Protein AF-A0AAJ4GEH7-F1 (afdb_monomer)

Nearest PDB structures (foldseek):
  7r39-assembly1_G-2  TM=2.760E-01  e=3.263E-01  Sulfolobus acidocaldarius
  3au5-assembly2_B  TM=5.825E-01  e=8.329E+00  Homo sapiens

Radius of gyration: 21.49 Å; Cα contacts (8 Å, |Δi|>4): 354; chains: 1; bounding box: 56×34×63 Å

Sequence (243 aa):
MAPLVDFHDATTLLGDFTMVKSYTIDWEKTVVVYRGGHHQTVVVTNEGDALLVDSPLPTLLQHFCQDHCLSWAWHEPVKRIFYDRFTHKERLSEAYIMGLNKLIPYKDKNAPDAGYFMAHLLCDYQELAREQVMLIFEGGVRVKIPASASAVRRQLDRANKLAQIHLDVLDFMNREAGLYVNERLKNYERIRVSSETARTFTKYAMLESFKVSHQAAFDQQPTAHDIAEVERKMFKKSGALKK

Mean predicted aligned error: 12.96 Å

Structure (mmCIF, N/CA/C/O backbone):
data_AF-A0AAJ4GEH7-F1
#
_entry.id   AF-A0AAJ4GEH7-F1
#
loop_
_atom_site.group_PDB
_atom_site.id
_atom_site.type_symbol
_atom_site.label_atom_id
_atom_site.label_alt_id
_atom_site.label_comp_id
_atom_site.label_asym_id
_atom_site.label_entity_id
_atom_site.label_seq_id
_atom_site.pdbx_PDB_ins_code
_atom_site.Cartn_x
_atom_site.Cartn_y
_atom_site.Cartn_z
_atom_site.occupancy
_atom_site.B_iso_or_equiv
_atom_site.auth_seq_id
_atom_site.auth_comp_id
_atom_site.auth_asym_id
_atom_site.auth_atom_id
_atom_site.pdbx_PDB_model_num
ATOM 1 N N . MET A 1 1 ? -26.972 13.785 -1.859 1.00 32.72 1 MET A N 1
ATOM 2 C CA . MET A 1 1 ? -26.566 13.143 -0.592 1.00 32.72 1 MET A CA 1
ATOM 3 C C . MET A 1 1 ? -26.100 11.747 -0.953 1.00 32.72 1 MET A C 1
ATOM 5 O O . MET A 1 1 ? -26.930 10.980 -1.419 1.00 32.72 1 MET A O 1
ATOM 9 N N . ALA A 1 2 ? -24.797 11.458 -0.881 1.00 34.84 2 ALA A N 1
ATOM 10 C CA . ALA A 1 2 ? -24.341 10.076 -1.039 1.00 34.84 2 ALA A CA 1
ATOM 11 C C . ALA A 1 2 ? -24.894 9.249 0.144 1.00 34.84 2 ALA A C 1
ATOM 13 O O . ALA A 1 2 ? -24.983 9.813 1.242 1.00 34.84 2 ALA A O 1
ATOM 14 N N . PRO A 1 3 ? -25.349 8.001 -0.070 1.00 35.78 3 PRO A N 1
ATOM 15 C CA . PRO A 1 3 ? -26.013 7.200 0.958 1.00 35.78 3 PRO A CA 1
ATOM 16 C C . PRO A 1 3 ? -25.074 6.915 2.134 1.00 35.78 3 PRO A C 1
ATOM 18 O O . PRO A 1 3 ? -23.869 7.135 2.024 1.00 35.78 3 PRO A O 1
ATOM 21 N N . LEU A 1 4 ? -25.646 6.465 3.259 1.00 44.69 4 LEU A N 1
ATOM 22 C CA . LEU A 1 4 ? -24.906 6.093 4.465 1.00 44.69 4 LEU A CA 1
ATOM 23 C C . LEU A 1 4 ? -23.672 5.264 4.103 1.00 44.69 4 LEU A C 1
ATOM 25 O O . LEU A 1 4 ? -23.753 4.258 3.414 1.00 44.69 4 LEU A O 1
ATOM 29 N N . VAL A 1 5 ? -22.549 5.777 4.568 1.00 53.81 5 VAL A N 1
ATOM 30 C CA . VAL A 1 5 ? -21.204 5.330 4.269 1.00 53.81 5 VAL A CA 1
ATOM 31 C C . VAL A 1 5 ? -20.829 4.249 5.274 1.00 53.81 5 VAL A C 1
ATOM 33 O O . VAL A 1 5 ? -20.862 4.532 6.475 1.00 53.81 5 VAL A O 1
ATOM 36 N N . ASP A 1 6 ? -20.465 3.059 4.801 1.00 72.19 6 ASP A N 1
ATOM 37 C CA . ASP A 1 6 ? -20.060 1.947 5.660 1.00 72.19 6 ASP A CA 1
ATOM 38 C C . ASP A 1 6 ? -18.930 2.373 6.604 1.00 72.19 6 ASP A C 1
ATOM 40 O O . ASP A 1 6 ? -17.880 2.889 6.197 1.00 72.19 6 ASP A O 1
ATOM 44 N N . PHE A 1 7 ? -19.214 2.238 7.900 1.00 80.19 7 PHE A N 1
ATOM 45 C CA . PHE A 1 7 ? -18.331 2.619 8.990 1.00 80.19 7 PHE A CA 1
ATOM 46 C C . PHE A 1 7 ? -17.784 1.365 9.653 1.00 80.19 7 PHE A C 1
ATOM 48 O O . PHE A 1 7 ? -18.543 0.513 10.111 1.00 80.19 7 PHE A O 1
ATOM 55 N N . HIS A 1 8 ? -16.464 1.309 9.771 1.00 82.69 8 HIS A N 1
ATOM 56 C CA . HIS A 1 8 ? -15.758 0.218 10.411 1.00 82.69 8 HIS A CA 1
ATOM 57 C C . HIS A 1 8 ? -14.907 0.719 11.579 1.00 82.69 8 HIS A C 1
ATOM 59 O O . HIS A 1 8 ? -14.129 1.664 11.428 1.00 82.69 8 HIS A O 1
ATOM 65 N N . ASP A 1 9 ? -15.016 0.081 12.744 1.00 83.94 9 ASP A N 1
ATOM 66 C CA . ASP A 1 9 ? -14.233 0.444 13.929 1.00 83.94 9 ASP A CA 1
ATOM 67 C C . ASP A 1 9 ? -13.131 -0.587 14.205 1.00 83.94 9 ASP A C 1
ATOM 69 O O . ASP A 1 9 ? -13.343 -1.597 14.870 1.00 83.94 9 ASP A O 1
ATOM 73 N N . ALA A 1 10 ? -11.911 -0.305 13.746 1.00 83.00 10 ALA A N 1
ATOM 74 C CA . ALA A 1 10 ? -10.738 -1.135 14.012 1.00 83.00 10 ALA A CA 1
ATOM 75 C C . ALA A 1 10 ? -10.178 -0.961 15.440 1.00 83.00 10 ALA A C 1
ATOM 77 O O . ALA A 1 10 ? -9.171 -1.578 15.783 1.00 83.00 10 ALA A O 1
ATOM 78 N N . THR A 1 11 ? -10.799 -0.130 16.288 1.00 77.88 11 THR A N 1
ATOM 79 C CA . THR A 1 11 ? -10.476 -0.057 17.726 1.00 77.88 11 THR A CA 1
ATOM 80 C C . THR A 1 11 ? -11.210 -1.113 18.547 1.00 77.88 11 THR A C 1
ATOM 82 O O . THR A 1 11 ? -10.833 -1.371 19.690 1.00 77.88 11 THR A O 1
ATOM 85 N N . THR A 1 12 ? -12.217 -1.765 17.962 1.00 75.69 12 THR A N 1
ATOM 86 C CA . THR A 1 12 ? -13.009 -2.817 18.597 1.00 75.69 12 THR A CA 1
ATOM 87 C C . THR A 1 12 ? -13.072 -4.040 17.692 1.00 75.69 12 THR A C 1
ATOM 89 O O . THR A 1 12 ? -13.552 -3.968 16.570 1.00 75.69 12 THR A O 1
ATOM 92 N N . LEU A 1 13 ? -12.649 -5.205 18.186 1.00 67.25 13 LEU A N 1
ATOM 93 C CA . LEU A 1 13 ? -12.764 -6.482 17.459 1.00 67.25 13 LEU A CA 1
ATOM 94 C C . LEU A 1 13 ? -14.176 -7.091 17.511 1.00 67.25 13 LEU A C 1
ATOM 96 O O . LEU A 1 13 ? -14.356 -8.291 17.336 1.00 67.25 13 LEU A O 1
ATOM 100 N N . LEU A 1 14 ? -15.175 -6.259 17.785 1.00 61.41 14 LEU A N 1
ATOM 101 C CA . LEU A 1 14 ? -16.578 -6.631 17.859 1.00 61.41 14 LEU A CA 1
ATOM 102 C C . LEU A 1 14 ? -17.258 -6.072 16.609 1.00 61.41 14 LEU A C 1
ATOM 104 O O . LEU A 1 14 ? -17.263 -4.860 16.411 1.00 61.41 14 LEU A O 1
ATOM 108 N N . GLY A 1 15 ? -17.796 -6.951 15.769 1.00 66.38 15 GLY A N 1
ATOM 109 C CA . GLY A 1 15 ? -18.468 -6.575 14.530 1.00 66.38 15 GLY A CA 1
ATOM 110 C C . GLY A 1 15 ? -18.994 -7.791 13.775 1.00 66.38 15 GLY A C 1
ATOM 111 O O . GLY A 1 15 ? -18.582 -8.923 14.042 1.00 66.38 15 GLY A O 1
ATOM 112 N N . ASP A 1 16 ? -19.904 -7.542 12.836 1.00 74.88 16 ASP A N 1
ATOM 113 C CA . ASP A 1 16 ? -20.408 -8.559 11.919 1.00 74.88 16 ASP A CA 1
ATOM 114 C C . ASP A 1 16 ? -19.378 -8.774 10.809 1.00 74.88 16 ASP A C 1
ATOM 116 O O . ASP A 1 16 ? -19.285 -8.004 9.854 1.00 74.88 16 ASP A O 1
ATOM 120 N N . PHE A 1 17 ? -18.561 -9.814 10.967 1.00 85.62 17 PHE A N 1
ATOM 121 C CA . PHE A 1 17 ? -17.560 -10.187 9.977 1.00 85.62 17 PHE A CA 1
ATOM 122 C C . PHE A 1 17 ? -18.051 -11.326 9.096 1.00 85.62 17 PHE A C 1
ATOM 124 O O . PHE A 1 17 ? -18.537 -12.351 9.582 1.00 85.62 17 PHE A O 1
ATOM 131 N N . THR A 1 18 ? -17.809 -11.206 7.794 1.00 88.88 18 THR A N 1
ATOM 132 C CA . THR A 1 18 ? -17.947 -12.346 6.887 1.00 88.88 18 THR A CA 1
ATOM 133 C C . THR A 1 18 ? -16.695 -13.214 6.979 1.00 88.88 18 THR A C 1
ATOM 135 O O . THR A 1 18 ? -15.589 -12.774 6.664 1.00 88.88 18 THR A O 1
ATOM 138 N N . MET A 1 19 ? -16.860 -14.462 7.415 1.00 90.00 19 MET A N 1
ATOM 139 C CA . MET A 1 19 ? -15.761 -15.424 7.509 1.00 90.00 19 MET A CA 1
ATOM 140 C C . MET A 1 19 ? -15.316 -15.888 6.124 1.00 90.00 19 MET A C 1
ATOM 142 O O . MET A 1 19 ? -16.112 -16.431 5.356 1.00 90.00 19 MET A O 1
ATOM 146 N N . VAL A 1 20 ? -14.023 -15.763 5.834 1.00 91.56 20 VAL A N 1
ATOM 147 C CA . VAL A 1 20 ? -13.418 -16.256 4.592 1.00 91.56 20 VAL A CA 1
ATOM 148 C C . VAL A 1 20 ? -12.197 -17.122 4.892 1.00 91.56 20 VAL A C 1
ATOM 150 O O . VAL A 1 20 ? -11.375 -16.812 5.753 1.00 91.56 20 VAL A O 1
ATOM 153 N N . LYS A 1 21 ? -12.062 -18.238 4.165 1.00 86.94 21 LYS A N 1
ATOM 154 C CA . LYS A 1 21 ? -10.943 -19.182 4.353 1.00 86.94 21 LYS A CA 1
ATOM 155 C C . LYS A 1 21 ? -9.600 -18.598 3.926 1.00 86.94 21 LYS A C 1
ATOM 157 O O . LYS A 1 21 ? -8.568 -18.928 4.493 1.00 86.94 21 LYS A O 1
ATOM 162 N N . SER A 1 22 ? -9.611 -17.769 2.893 1.00 87.75 22 SER A N 1
ATOM 163 C CA . SER A 1 22 ? -8.416 -17.164 2.322 1.00 87.75 22 SER A CA 1
ATOM 164 C C . SER A 1 22 ? -8.777 -15.838 1.683 1.00 87.75 22 SER A C 1
ATOM 166 O O . SER A 1 22 ? -9.865 -15.695 1.127 1.00 87.75 22 SER A O 1
ATOM 168 N N . TYR A 1 23 ? -7.839 -14.902 1.713 1.00 90.69 23 TYR A N 1
ATOM 169 C CA . TYR A 1 23 ? -7.967 -13.622 1.041 1.00 90.69 23 TYR A CA 1
ATOM 170 C C . TYR A 1 23 ? -6.595 -13.170 0.549 1.00 90.69 23 TYR A C 1
ATOM 172 O O . TYR A 1 23 ? -5.605 -13.284 1.277 1.00 90.69 23 TYR A O 1
ATOM 180 N N . THR A 1 24 ? -6.552 -12.641 -0.669 1.00 88.19 24 THR A N 1
ATOM 181 C CA . THR A 1 24 ? -5.381 -11.952 -1.212 1.00 88.19 24 THR A CA 1
ATOM 182 C C . THR A 1 24 ? -5.659 -10.465 -1.132 1.00 88.19 24 THR A C 1
ATOM 184 O O . THR A 1 24 ? -6.694 -10.023 -1.621 1.00 88.19 24 THR A O 1
ATOM 187 N N . ILE A 1 25 ? -4.755 -9.709 -0.500 1.00 86.25 25 ILE A N 1
ATOM 188 C CA . ILE A 1 25 ? -4.878 -8.252 -0.400 1.00 86.25 25 ILE A CA 1
ATOM 189 C C . ILE A 1 25 ? -4.966 -7.678 -1.813 1.00 86.25 25 ILE A C 1
ATOM 191 O O . ILE A 1 25 ? -3.990 -7.700 -2.561 1.00 86.25 25 ILE A O 1
ATOM 195 N N . ASP A 1 26 ? -6.144 -7.172 -2.158 1.00 85.44 26 ASP A N 1
ATOM 196 C CA . ASP A 1 26 ? -6.430 -6.618 -3.468 1.00 85.44 26 ASP A CA 1
ATOM 197 C C . ASP A 1 26 ? -6.064 -5.137 -3.462 1.00 85.44 26 ASP A C 1
ATOM 199 O O . ASP A 1 26 ? -6.501 -4.357 -2.616 1.00 85.44 26 ASP A O 1
ATOM 203 N N . TRP A 1 27 ? -5.238 -4.758 -4.426 1.00 78.62 27 TRP A N 1
ATOM 204 C CA . TRP A 1 27 ? -4.782 -3.393 -4.602 1.00 78.62 27 TRP A CA 1
ATOM 205 C C . TRP A 1 27 ? -5.917 -2.381 -4.761 1.00 78.62 27 TRP A C 1
ATOM 207 O O . TRP A 1 27 ? -5.827 -1.299 -4.197 1.00 78.62 27 TRP A O 1
ATOM 217 N N . GLU A 1 28 ? -6.949 -2.728 -5.523 1.00 82.81 28 GLU A N 1
ATOM 218 C CA . GLU A 1 28 ? -8.027 -1.810 -5.894 1.00 82.81 28 GLU A CA 1
ATOM 219 C C . GLU A 1 28 ? -9.173 -1.851 -4.890 1.00 82.81 28 GLU A C 1
ATOM 221 O O . GLU A 1 28 ? -9.909 -0.876 -4.764 1.00 82.81 28 GLU A O 1
ATOM 226 N N . LYS A 1 29 ? -9.318 -2.972 -4.173 1.00 87.69 29 LYS A N 1
ATOM 227 C CA . LYS A 1 29 ? -10.476 -3.217 -3.310 1.00 87.69 29 LYS A CA 1
ATOM 228 C C . LYS A 1 29 ? -10.177 -3.153 -1.828 1.00 87.69 29 LYS A C 1
ATOM 230 O O . LYS A 1 29 ? -11.052 -2.779 -1.063 1.00 87.69 29 LYS A O 1
ATOM 235 N N . THR A 1 30 ? -8.992 -3.543 -1.372 1.00 89.62 30 THR A N 1
ATOM 236 C CA . THR A 1 30 ? -8.685 -3.519 0.063 1.00 89.62 30 THR A CA 1
ATOM 237 C C . THR A 1 30 ? -8.408 -2.087 0.512 1.00 89.62 30 THR A C 1
ATOM 239 O O . THR A 1 30 ? -7.577 -1.424 -0.087 1.00 89.62 30 THR A O 1
ATOM 242 N N . VAL A 1 31 ? -9.024 -1.612 1.597 1.00 91.31 31 VAL A N 1
ATOM 243 C CA . VAL A 1 31 ? -8.723 -0.285 2.172 1.00 91.31 31 VAL A CA 1
ATOM 244 C C . VAL A 1 31 ? -7.926 -0.371 3.465 1.00 91.31 31 VAL A C 1
ATOM 246 O O . VAL A 1 31 ? -6.998 0.413 3.661 1.00 91.31 31 VAL A O 1
ATOM 249 N N . VAL A 1 32 ? -8.223 -1.337 4.337 1.00 92.31 32 VAL A N 1
ATOM 250 C CA . VAL A 1 32 ? -7.531 -1.523 5.622 1.00 92.31 32 VAL A CA 1
ATOM 251 C C . VAL A 1 32 ? -7.379 -3.011 5.916 1.00 92.31 32 VAL A C 1
ATOM 253 O O . VAL A 1 32 ? -8.293 -3.792 5.675 1.00 92.31 32 VAL A O 1
ATOM 256 N N . VAL A 1 33 ? -6.234 -3.403 6.473 1.00 91.81 33 VAL A N 1
ATOM 257 C CA . VAL A 1 33 ? -6.010 -4.740 7.038 1.00 91.81 33 VAL A CA 1
ATOM 258 C C . VAL A 1 33 ? -5.418 -4.621 8.431 1.00 91.81 33 VAL A C 1
ATOM 260 O O . VAL A 1 33 ? -4.505 -3.826 8.656 1.00 91.81 33 VAL A O 1
ATOM 263 N N . TYR A 1 34 ? -5.904 -5.403 9.383 1.00 91.62 34 TYR A N 1
ATOM 264 C CA . TYR A 1 34 ? -5.395 -5.357 10.751 1.00 91.62 34 TYR A CA 1
ATOM 265 C C . TYR A 1 34 ? -5.608 -6.683 11.478 1.00 91.62 34 TYR A C 1
ATOM 267 O O . TYR A 1 34 ? -6.319 -7.572 11.009 1.00 91.62 34 TYR A O 1
ATOM 275 N N . ARG A 1 35 ? -4.927 -6.864 12.612 1.00 89.50 35 ARG A N 1
ATOM 276 C CA . ARG A 1 35 ? -5.010 -8.111 13.384 1.00 89.50 35 ARG A CA 1
ATOM 277 C C . ARG A 1 35 ? -6.417 -8.289 13.959 1.00 89.50 35 ARG A C 1
ATOM 279 O O . ARG A 1 35 ? -6.872 -7.435 14.708 1.00 89.50 35 ARG A O 1
ATOM 286 N N . GLY A 1 36 ? -7.066 -9.406 13.623 1.00 81.25 36 GLY A N 1
ATOM 287 C CA . GLY A 1 36 ? -8.408 -9.758 14.099 1.00 81.25 36 GLY A CA 1
ATOM 288 C C . GLY A 1 36 ? -8.420 -10.541 15.417 1.00 81.25 36 GLY A C 1
ATOM 289 O O . GLY A 1 36 ? -9.366 -10.466 16.188 1.00 81.25 36 GLY A O 1
ATOM 290 N N . GLY A 1 37 ? -7.360 -11.303 15.686 1.00 79.38 37 GLY A N 1
ATOM 291 C CA . GLY A 1 37 ? -7.284 -12.232 16.813 1.00 79.38 37 GLY A CA 1
ATOM 292 C C . GLY A 1 37 ? -6.123 -13.211 16.648 1.00 79.38 37 GLY A C 1
ATOM 293 O O . GLY A 1 37 ? -5.226 -12.988 15.828 1.00 79.38 37 GLY A O 1
ATOM 294 N N . HIS A 1 38 ? -6.121 -14.308 17.412 1.00 79.81 38 HIS A N 1
ATOM 295 C CA . HIS A 1 38 ? -5.104 -15.353 17.261 1.00 79.81 38 HIS A CA 1
ATOM 296 C C . HIS A 1 38 ? -5.163 -15.942 15.847 1.00 79.81 38 HIS A C 1
ATOM 298 O O . HIS A 1 38 ? -6.147 -16.566 15.474 1.00 79.81 38 HIS A O 1
ATOM 304 N N . HIS A 1 39 ? -4.098 -15.731 15.070 1.00 86.06 39 HIS A N 1
ATOM 305 C CA . HIS A 1 39 ? -3.964 -16.193 13.683 1.00 86.06 39 HIS A CA 1
ATOM 306 C C . HIS A 1 39 ? -5.014 -15.676 12.688 1.00 86.06 39 HIS A C 1
ATOM 308 O O . HIS A 1 39 ? -5.107 -16.209 11.589 1.00 86.06 39 HIS A O 1
ATOM 314 N N . GLN A 1 40 ? -5.729 -14.599 13.018 1.00 90.88 40 GLN A N 1
ATOM 315 C CA . GLN A 1 40 ? -6.761 -14.028 12.153 1.00 90.88 40 GLN A CA 1
ATOM 316 C C . GLN A 1 40 ? -6.434 -12.599 11.727 1.00 90.88 40 GLN A C 1
ATOM 318 O O . GLN A 1 40 ? -5.808 -11.825 12.463 1.00 90.88 40 GLN A O 1
ATOM 323 N N . THR A 1 41 ? -6.914 -12.234 10.544 1.00 92.44 41 THR A N 1
ATOM 324 C CA . THR A 1 41 ? -6.774 -10.890 9.977 1.00 92.44 41 THR A CA 1
ATOM 325 C C . THR A 1 41 ? -8.136 -10.368 9.577 1.00 92.44 41 THR A C 1
ATOM 327 O O . THR A 1 41 ? -8.887 -11.068 8.906 1.00 92.44 41 THR A O 1
ATOM 330 N N . VAL A 1 42 ? -8.439 -9.133 9.958 1.00 93.25 42 VAL A N 1
ATOM 331 C CA . VAL A 1 42 ? -9.584 -8.412 9.412 1.00 93.25 42 VAL A CA 1
ATOM 332 C C . VAL A 1 42 ? -9.136 -7.658 8.173 1.00 93.25 42 VAL A C 1
ATOM 334 O O . VAL A 1 42 ? -8.091 -7.001 8.180 1.00 93.25 42 VAL A O 1
ATOM 337 N N . VAL A 1 43 ? -9.944 -7.741 7.125 1.00 93.19 43 VAL A N 1
ATOM 338 C CA . VAL A 1 43 ? -9.804 -6.966 5.898 1.00 93.19 43 VAL A CA 1
ATOM 339 C C . VAL A 1 43 ? -11.064 -6.141 5.701 1.00 93.19 43 VAL A C 1
ATOM 341 O O . VAL A 1 43 ? -12.164 -6.674 5.782 1.00 93.19 43 VAL A O 1
ATOM 344 N N . VAL A 1 44 ? -10.893 -4.857 5.415 1.00 92.62 44 VAL A N 1
ATOM 345 C CA . VAL A 1 44 ? -11.975 -3.951 5.028 1.00 92.62 44 VAL A CA 1
ATOM 346 C C . VAL A 1 44 ? -11.826 -3.629 3.548 1.00 92.62 44 VAL A C 1
ATOM 348 O O . VAL A 1 44 ? -10.714 -3.302 3.109 1.00 92.62 44 VAL A O 1
ATOM 351 N N . THR A 1 45 ? -12.912 -3.715 2.782 1.00 91.62 45 THR A N 1
ATOM 352 C CA . THR A 1 45 ? -12.938 -3.371 1.353 1.00 91.62 45 THR A CA 1
ATOM 353 C C . THR A 1 45 ? -13.459 -1.948 1.109 1.00 91.62 45 THR A C 1
ATOM 355 O O . THR A 1 45 ? -14.081 -1.335 1.974 1.00 91.62 45 THR A O 1
ATOM 358 N N . ASN A 1 46 ? -13.197 -1.396 -0.074 1.00 87.31 46 ASN A N 1
ATOM 359 C CA . ASN A 1 46 ? -13.738 -0.118 -0.550 1.00 87.31 46 ASN A CA 1
ATOM 360 C C . ASN A 1 46 ? -15.246 -0.179 -0.862 1.00 87.31 46 ASN A C 1
ATOM 362 O O . ASN A 1 46 ? -15.859 0.863 -1.078 1.00 87.31 46 ASN A O 1
ATOM 366 N N . GLU A 1 47 ? -15.826 -1.380 -0.865 1.00 86.06 47 GLU A N 1
ATOM 367 C CA . GLU A 1 47 ? -17.268 -1.630 -0.938 1.00 86.06 47 GLU A CA 1
ATOM 368 C C . GLU A 1 47 ? -17.919 -1.656 0.457 1.00 86.06 47 GLU A C 1
ATOM 370 O O . GLU A 1 47 ? -19.136 -1.733 0.546 1.00 86.06 47 GLU A O 1
ATOM 375 N N . GLY A 1 48 ? -17.127 -1.559 1.536 1.00 83.50 48 GLY A N 1
ATOM 376 C CA . GLY A 1 48 ? -17.618 -1.538 2.916 1.00 83.50 48 GLY A CA 1
ATOM 377 C C . GLY A 1 48 ? -17.628 -2.899 3.615 1.00 83.50 48 GLY A C 1
ATOM 378 O O . GLY A 1 48 ? -17.924 -2.963 4.808 1.00 83.50 48 GLY A O 1
ATOM 379 N N . ASP A 1 49 ? -17.250 -3.980 2.928 1.00 87.94 49 ASP A N 1
ATOM 380 C CA . ASP A 1 49 ? -17.232 -5.316 3.522 1.00 87.94 49 ASP A CA 1
ATOM 381 C C . ASP A 1 49 ? -16.136 -5.449 4.578 1.00 87.94 49 ASP A C 1
ATOM 383 O O . ASP A 1 49 ? -14.971 -5.117 4.337 1.00 87.94 49 ASP A O 1
ATOM 387 N N . ALA A 1 50 ? -16.489 -6.041 5.720 1.00 90.44 50 ALA A N 1
ATOM 388 C CA . ALA A 1 50 ? -15.548 -6.474 6.743 1.00 90.44 50 ALA A CA 1
ATOM 389 C C . ALA A 1 50 ? -15.407 -8.005 6.710 1.00 90.44 50 ALA A C 1
ATOM 391 O O . ALA A 1 50 ? -16.320 -8.758 7.064 1.00 90.44 50 ALA A O 1
ATOM 392 N N . LEU A 1 51 ? -14.241 -8.481 6.284 1.00 92.56 51 LEU A N 1
ATOM 393 C CA . LEU A 1 51 ? -13.921 -9.898 6.145 1.00 92.56 51 LEU A CA 1
ATOM 394 C C . LEU A 1 51 ? -13.009 -10.344 7.289 1.00 92.56 51 LEU A C 1
ATOM 396 O O . LEU A 1 51 ? -11.985 -9.706 7.540 1.00 92.56 51 LEU A O 1
ATOM 400 N N . LEU A 1 52 ? -13.328 -11.465 7.939 1.00 93.38 52 LEU A N 1
ATOM 401 C CA . LEU A 1 52 ? -12.423 -12.129 8.879 1.00 93.38 52 LEU A CA 1
ATOM 402 C C . LEU A 1 52 ? -11.770 -13.324 8.186 1.00 93.38 52 LEU A C 1
ATOM 404 O O . LEU A 1 52 ? -12.425 -14.300 7.819 1.00 93.38 52 LEU A O 1
ATOM 408 N N . VAL A 1 53 ? -10.461 -13.218 7.994 1.00 94.12 53 VAL A N 1
ATOM 409 C CA . VAL A 1 53 ? -9.639 -14.190 7.281 1.00 94.12 53 VAL A CA 1
ATOM 410 C C . VAL A 1 53 ? -8.952 -15.098 8.290 1.00 94.12 53 VAL A C 1
ATOM 412 O O . VAL A 1 53 ? -8.267 -14.61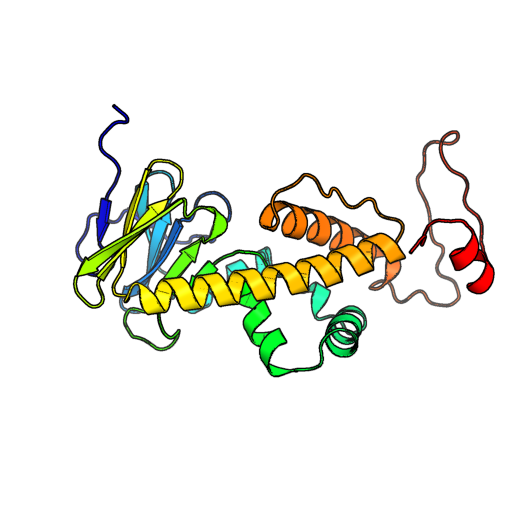2 9.196 1.00 94.12 53 VAL A O 1
ATOM 415 N N . ASP A 1 54 ? -9.075 -16.411 8.093 1.00 92.56 54 ASP A N 1
ATOM 416 C CA . ASP A 1 54 ? -8.380 -17.437 8.885 1.00 92.56 54 ASP A CA 1
ATOM 417 C C . ASP A 1 54 ? -6.903 -17.578 8.471 1.00 92.56 54 ASP A C 1
ATOM 419 O O . ASP A 1 54 ? -6.428 -18.615 8.014 1.00 92.56 54 ASP A O 1
ATOM 423 N N . SER A 1 55 ? -6.180 -16.462 8.530 1.00 91.50 55 SER A N 1
ATOM 424 C CA . SER A 1 55 ? -4.755 -16.402 8.244 1.00 91.50 55 SER A CA 1
ATOM 425 C C . SER A 1 55 ? -4.125 -15.206 8.958 1.00 91.50 55 SER A C 1
ATOM 427 O O . SER A 1 55 ? -4.718 -14.120 8.996 1.00 91.50 55 SER A O 1
ATOM 429 N N . PRO A 1 56 ? -2.906 -15.353 9.508 1.00 90.25 56 PRO A N 1
ATOM 430 C CA . PRO A 1 56 ? -2.253 -14.286 10.247 1.00 90.25 56 PRO A CA 1
ATOM 431 C C . PRO A 1 56 ? -1.806 -13.154 9.312 1.00 90.25 56 PRO A C 1
ATOM 433 O O . PRO A 1 56 ? -1.361 -13.385 8.186 1.00 90.25 56 PRO A O 1
ATOM 436 N N . LEU A 1 57 ? -1.862 -11.917 9.817 1.00 87.56 57 LEU A N 1
ATOM 437 C CA . LEU A 1 57 ? -1.540 -10.709 9.049 1.00 87.56 57 LEU A CA 1
ATOM 438 C C . LEU A 1 57 ? -0.156 -10.775 8.369 1.00 87.56 57 LEU A C 1
ATOM 440 O O . LEU A 1 57 ? -0.075 -10.435 7.190 1.00 87.56 57 LEU A O 1
ATOM 444 N N . PRO A 1 58 ? 0.922 -11.262 9.024 1.00 84.88 58 PRO A N 1
ATOM 445 C CA . PRO A 1 58 ? 2.212 -11.454 8.362 1.00 84.88 58 PRO A CA 1
ATOM 446 C C . PRO A 1 58 ? 2.158 -12.323 7.099 1.00 84.88 58 PRO A C 1
ATOM 448 O O . PRO A 1 58 ? 2.853 -12.011 6.137 1.00 84.88 58 PRO A O 1
ATOM 451 N N . THR A 1 59 ? 1.325 -13.367 7.070 1.00 87.00 59 THR A N 1
ATOM 452 C CA . THR A 1 59 ? 1.166 -14.237 5.895 1.00 87.00 59 THR A CA 1
ATOM 453 C C . THR A 1 59 ? 0.473 -13.497 4.756 1.00 87.00 59 THR A C 1
ATOM 455 O O . THR A 1 59 ? 0.949 -13.546 3.625 1.00 87.00 59 THR A O 1
ATOM 458 N N . LEU A 1 60 ? -0.591 -12.738 5.046 1.00 86.75 60 LEU A N 1
ATOM 459 C CA . LEU A 1 60 ? -1.268 -11.912 4.036 1.00 86.75 60 LEU A CA 1
ATOM 460 C C . LEU A 1 60 ? -0.334 -10.841 3.464 1.00 86.75 60 LEU A C 1
ATOM 462 O O . LEU A 1 60 ? -0.292 -10.643 2.252 1.00 86.75 60 LEU A O 1
ATOM 466 N N . LEU A 1 61 ? 0.451 -10.184 4.321 1.00 81.38 61 LEU A N 1
ATOM 467 C CA . LEU A 1 61 ? 1.454 -9.211 3.891 1.00 81.38 61 LEU A CA 1
ATOM 468 C C . LEU A 1 61 ? 2.544 -9.867 3.045 1.00 81.38 61 LEU A C 1
ATOM 470 O O . LEU A 1 61 ? 2.961 -9.287 2.048 1.00 81.38 61 LEU A O 1
ATOM 474 N N . GLN A 1 62 ? 3.001 -11.065 3.413 1.00 77.88 62 GLN A N 1
ATOM 475 C CA . GLN A 1 62 ? 3.995 -11.800 2.638 1.00 77.88 62 GLN A CA 1
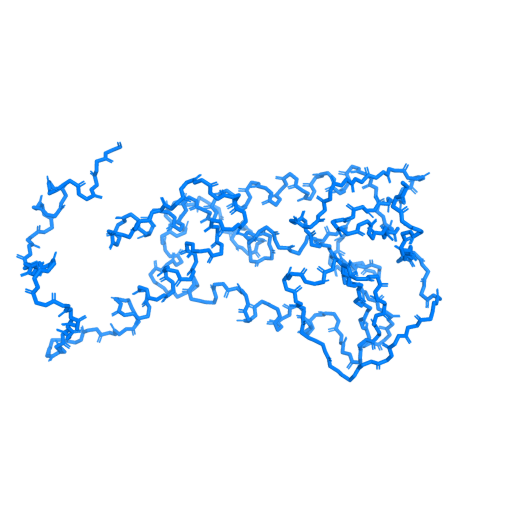ATOM 476 C C . GLN A 1 62 ? 3.475 -12.140 1.239 1.00 77.88 62 GLN A C 1
ATOM 478 O O . GLN A 1 62 ? 4.196 -11.890 0.276 1.00 77.88 62 GLN A O 1
ATOM 483 N N . HIS A 1 63 ? 2.244 -12.645 1.117 1.00 80.25 63 HIS A N 1
ATOM 484 C CA . HIS A 1 63 ? 1.622 -12.925 -0.182 1.00 80.25 63 HIS A CA 1
ATOM 485 C C . HIS A 1 63 ? 1.430 -11.650 -1.000 1.00 80.25 63 HIS A C 1
ATOM 487 O O . HIS A 1 63 ? 1.890 -11.584 -2.132 1.00 80.25 63 HIS A O 1
ATOM 493 N N . PHE A 1 64 ? 0.882 -10.590 -0.397 1.00 78.69 64 PHE A N 1
ATOM 494 C CA . PHE A 1 64 ? 0.762 -9.287 -1.054 1.00 78.69 64 PHE A CA 1
ATOM 495 C C . PHE A 1 64 ? 2.103 -8.799 -1.592 1.00 78.69 64 PHE A C 1
ATOM 497 O O . PHE A 1 64 ? 2.198 -8.287 -2.704 1.00 78.69 64 PHE A O 1
ATOM 504 N N . CYS A 1 65 ? 3.162 -8.983 -0.810 1.00 72.12 65 CYS A N 1
ATOM 505 C CA . CYS A 1 65 ? 4.487 -8.628 -1.254 1.00 72.12 65 CYS A CA 1
ATOM 506 C C . CYS A 1 65 ? 5.009 -9.562 -2.358 1.00 72.12 65 CYS A C 1
ATOM 508 O O . CYS A 1 65 ? 5.676 -9.109 -3.270 1.00 72.12 65 CYS A O 1
ATOM 510 N N . GLN A 1 66 ? 4.716 -10.855 -2.348 1.00 71.25 66 GLN A N 1
ATOM 511 C CA . GLN A 1 66 ? 5.103 -11.738 -3.456 1.00 71.25 66 GLN A CA 1
ATOM 512 C C . GLN A 1 66 ? 4.378 -11.376 -4.760 1.00 71.25 66 GLN A C 1
ATOM 514 O O . GLN A 1 66 ? 5.008 -11.359 -5.819 1.00 71.25 66 GLN A O 1
ATOM 519 N N . ASP A 1 67 ? 3.095 -11.034 -4.661 1.00 71.12 67 ASP A N 1
ATOM 520 C CA . ASP A 1 67 ? 2.220 -10.741 -5.796 1.00 71.12 67 ASP A CA 1
ATOM 521 C C . ASP A 1 67 ? 2.464 -9.343 -6.375 1.00 71.12 67 ASP A C 1
ATOM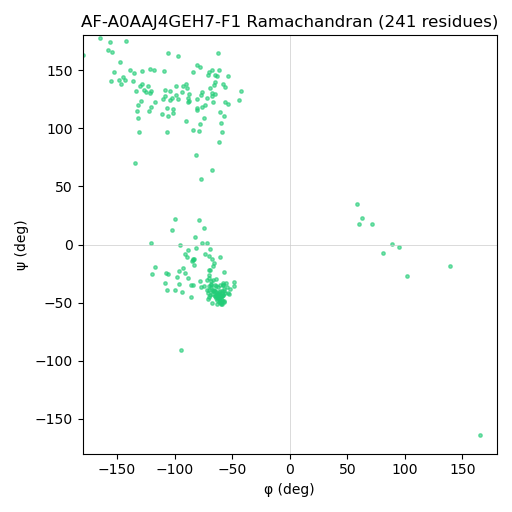 523 O O . ASP A 1 67 ? 2.394 -9.138 -7.589 1.00 71.12 67 ASP A O 1
ATOM 527 N N . HIS A 1 68 ? 2.762 -8.370 -5.509 1.00 65.19 68 HIS A N 1
ATOM 528 C CA . HIS A 1 68 ? 2.875 -6.966 -5.893 1.00 65.19 68 HIS A CA 1
ATOM 529 C C . HIS A 1 68 ? 4.253 -6.358 -5.690 1.00 65.19 68 HIS A C 1
ATOM 531 O O . HIS A 1 68 ? 4.519 -5.322 -6.304 1.00 65.19 68 HIS A O 1
ATOM 537 N N . CYS A 1 69 ? 5.137 -6.929 -4.867 1.00 54.59 69 CYS A N 1
ATOM 538 C CA . CYS A 1 69 ? 6.496 -6.412 -4.823 1.00 54.59 69 CYS A CA 1
ATOM 539 C C . CYS A 1 69 ? 7.214 -6.747 -6.116 1.00 54.59 69 CYS A C 1
ATOM 541 O O . CYS A 1 69 ? 7.067 -7.801 -6.737 1.00 54.59 69 CYS A O 1
ATOM 543 N N . LEU A 1 70 ? 8.109 -5.828 -6.438 1.00 54.72 70 LEU A N 1
ATOM 544 C CA . LEU A 1 70 ? 9.188 -6.024 -7.375 1.00 54.72 70 LEU A CA 1
ATOM 545 C C . LEU A 1 70 ? 10.172 -7.033 -6.767 1.00 54.72 70 LEU A C 1
ATOM 547 O O . LEU A 1 70 ? 11.308 -6.685 -6.462 1.00 54.72 70 LEU A O 1
ATOM 551 N N . SER A 1 71 ? 9.765 -8.282 -6.535 1.00 54.41 71 SER A N 1
ATOM 552 C CA . SER A 1 71 ? 10.692 -9.368 -6.185 1.00 54.41 71 SER A CA 1
ATOM 553 C C . SER A 1 71 ? 11.874 -9.380 -7.162 1.00 54.41 71 SER A C 1
ATOM 555 O O . SER A 1 71 ? 13.020 -9.581 -6.767 1.00 54.41 71 SER A O 1
ATOM 557 N N . TRP A 1 72 ? 11.604 -8.994 -8.411 1.00 53.66 72 TRP A N 1
ATOM 558 C CA . TRP A 1 72 ? 12.592 -8.762 -9.448 1.00 53.66 72 TRP A CA 1
ATOM 559 C C . TRP A 1 72 ? 13.538 -7.567 -9.213 1.00 53.66 72 TRP A C 1
ATOM 561 O O . TRP A 1 72 ? 14.697 -7.639 -9.621 1.00 53.66 72 TRP A O 1
ATOM 571 N N . ALA A 1 73 ? 13.116 -6.491 -8.534 1.00 54.25 73 ALA A N 1
ATOM 572 C CA . ALA A 1 73 ? 13.988 -5.351 -8.219 1.00 54.25 73 ALA A CA 1
ATOM 573 C C . ALA A 1 73 ? 15.100 -5.707 -7.220 1.00 54.25 73 ALA A C 1
ATOM 575 O O . ALA A 1 73 ? 16.062 -4.956 -7.056 1.00 54.25 73 ALA A O 1
ATOM 576 N N . TRP A 1 74 ? 14.992 -6.873 -6.582 1.00 53.44 74 TRP A N 1
ATOM 577 C CA . TRP A 1 74 ? 15.993 -7.422 -5.675 1.00 53.44 74 TRP A CA 1
ATOM 578 C C . TRP A 1 74 ? 16.961 -8.404 -6.337 1.00 53.44 74 TRP A C 1
ATOM 580 O O . TRP A 1 74 ? 17.878 -8.887 -5.669 1.00 53.44 74 TRP A O 1
ATOM 590 N N . HIS A 1 75 ? 16.820 -8.672 -7.639 1.00 60.28 75 HIS A N 1
ATOM 591 C CA . HIS A 1 75 ? 17.862 -9.364 -8.391 1.00 60.28 75 HIS A CA 1
ATOM 592 C C . HIS A 1 75 ? 19.115 -8.486 -8.530 1.00 60.28 75 HIS A C 1
ATOM 594 O O . HIS A 1 75 ? 19.048 -7.255 -8.576 1.00 60.28 75 HIS A O 1
ATOM 600 N N . GLU A 1 76 ? 20.278 -9.139 -8.605 1.00 48.34 76 GLU A N 1
ATOM 601 C CA . GLU A 1 76 ? 21.591 -8.498 -8.446 1.00 48.34 76 GLU A CA 1
ATOM 602 C C . GLU A 1 76 ? 22.133 -7.626 -9.607 1.00 48.34 76 GLU A C 1
ATOM 604 O O . GLU A 1 76 ? 23.285 -7.198 -9.533 1.00 48.34 76 GLU A O 1
ATOM 609 N N . PRO A 1 77 ? 21.340 -7.208 -10.613 1.00 60.12 77 PRO A N 1
ATOM 610 C CA . PRO A 1 77 ? 21.637 -5.936 -11.281 1.00 60.12 77 PRO A CA 1
ATOM 611 C C . PRO A 1 77 ? 20.769 -4.772 -10.781 1.00 60.12 77 PRO A C 1
ATOM 613 O O . PRO A 1 77 ? 21.282 -3.672 -10.578 1.00 60.12 77 PRO A O 1
ATOM 616 N N . VAL A 1 78 ? 19.480 -4.991 -10.512 1.00 60.62 78 VAL A N 1
ATOM 617 C CA . VAL A 1 78 ? 18.544 -3.913 -10.143 1.00 60.62 78 VAL A CA 1
ATOM 618 C C . VAL A 1 78 ? 18.841 -3.379 -8.745 1.00 60.62 78 VAL A C 1
ATOM 620 O O . VAL A 1 78 ? 18.920 -2.170 -8.537 1.00 60.62 78 VAL A O 1
ATOM 623 N N . LYS A 1 79 ? 19.134 -4.272 -7.800 1.00 63.84 79 LYS A N 1
ATOM 624 C CA . LYS A 1 79 ? 19.509 -3.905 -6.431 1.00 63.84 79 LYS A CA 1
ATOM 625 C C . LYS A 1 79 ? 20.749 -3.003 -6.376 1.00 63.84 79 LYS A C 1
ATOM 627 O O . LYS A 1 79 ? 20.815 -2.101 -5.543 1.00 63.84 79 LYS A O 1
ATOM 632 N N . ARG A 1 80 ? 21.717 -3.207 -7.280 1.00 66.38 80 ARG A N 1
ATOM 633 C CA . ARG A 1 80 ? 22.895 -2.333 -7.413 1.00 66.38 80 ARG A CA 1
ATOM 634 C C . ARG A 1 80 ? 22.520 -0.952 -7.926 1.00 66.38 80 ARG A C 1
ATOM 636 O O . ARG A 1 80 ? 22.972 0.021 -7.346 1.00 66.38 80 ARG A O 1
ATOM 643 N N . ILE A 1 81 ? 21.640 -0.856 -8.926 1.00 65.31 81 ILE A N 1
ATOM 644 C CA . ILE A 1 81 ? 21.119 0.437 -9.405 1.00 65.31 81 ILE A CA 1
ATOM 645 C C . ILE A 1 81 ? 20.445 1.189 -8.254 1.00 65.31 81 ILE A C 1
ATOM 647 O O . ILE A 1 81 ? 20.697 2.379 -8.073 1.00 65.31 81 ILE A O 1
ATOM 651 N N . PHE A 1 82 ? 19.650 0.490 -7.439 1.00 66.62 82 PHE A N 1
ATOM 652 C CA . PHE A 1 82 ? 19.075 1.067 -6.229 1.00 66.62 82 PHE A CA 1
ATOM 653 C C . PHE A 1 82 ? 20.158 1.560 -5.260 1.00 66.62 82 PHE A C 1
ATOM 655 O O . PHE A 1 82 ? 20.092 2.714 -4.866 1.00 66.62 82 PHE A O 1
ATOM 662 N N . TYR A 1 83 ? 21.172 0.764 -4.904 1.00 66.06 83 TYR A N 1
ATOM 663 C CA . TYR A 1 83 ? 22.239 1.212 -3.990 1.00 66.06 83 TYR A CA 1
ATOM 664 C C . TYR A 1 83 ? 23.123 2.337 -4.550 1.00 66.06 83 TYR A C 1
ATOM 666 O O . TYR A 1 83 ? 23.481 3.251 -3.815 1.00 66.06 83 TYR A O 1
ATOM 674 N N . ASP A 1 84 ? 23.465 2.302 -5.835 1.00 66.75 84 ASP A N 1
ATOM 675 C CA . ASP A 1 84 ? 24.321 3.308 -6.473 1.00 66.75 84 ASP A CA 1
ATOM 676 C C . ASP A 1 84 ? 23.610 4.661 -6.566 1.00 66.75 84 ASP A C 1
ATOM 678 O O . ASP A 1 84 ? 24.224 5.721 -6.437 1.00 66.75 84 ASP A O 1
ATOM 682 N N . ARG A 1 85 ? 22.291 4.631 -6.775 1.00 64.38 85 ARG A N 1
ATOM 683 C CA . ARG A 1 85 ? 21.444 5.826 -6.763 1.00 64.38 85 ARG A CA 1
ATOM 684 C C . ARG A 1 85 ? 21.023 6.227 -5.352 1.00 64.38 85 ARG A C 1
ATOM 686 O O . ARG A 1 85 ? 20.608 7.369 -5.158 1.00 64.38 85 ARG A O 1
ATOM 693 N N . PHE A 1 86 ? 21.135 5.324 -4.376 1.00 66.25 86 PHE A N 1
ATOM 694 C CA . PHE A 1 86 ? 20.596 5.508 -3.039 1.00 66.25 86 PHE A CA 1
ATOM 695 C C . PHE A 1 86 ? 21.595 5.172 -1.925 1.00 66.25 86 PHE A C 1
ATOM 697 O O . PHE A 1 86 ? 21.865 4.020 -1.594 1.00 66.25 86 PHE A O 1
ATOM 704 N N . THR A 1 87 ? 22.068 6.214 -1.248 1.00 55.00 87 THR A N 1
ATOM 705 C CA . THR A 1 87 ? 23.195 6.171 -0.304 1.00 55.00 87 THR A CA 1
ATOM 706 C C . THR A 1 87 ? 22.952 5.426 1.020 1.00 55.00 87 THR A C 1
ATOM 708 O O . THR A 1 87 ? 23.893 5.284 1.798 1.00 55.00 87 THR A O 1
ATOM 711 N N . HIS A 1 88 ? 21.746 4.911 1.310 1.00 56.72 88 HIS A N 1
ATOM 712 C CA . HIS A 1 88 ? 21.444 4.272 2.604 1.00 56.72 88 HIS A CA 1
ATOM 713 C C . HIS A 1 88 ? 20.722 2.919 2.490 1.00 56.72 88 HIS A C 1
ATOM 715 O O . HIS A 1 88 ? 19.548 2.853 2.124 1.00 56.72 88 HIS A O 1
ATOM 721 N N . LYS A 1 89 ? 21.402 1.843 2.922 1.00 52.22 89 LYS A N 1
ATOM 722 C CA . LYS A 1 89 ? 20.881 0.460 2.964 1.00 52.22 89 LYS A CA 1
ATOM 723 C C . LYS A 1 89 ? 19.572 0.299 3.750 1.00 52.22 89 LYS A C 1
ATOM 725 O O . LYS A 1 89 ? 18.751 -0.531 3.378 1.00 52.22 89 LYS A O 1
ATOM 730 N N . GLU A 1 90 ? 19.373 1.084 4.809 1.00 48.88 90 GLU A N 1
ATOM 731 C CA . GLU A 1 90 ? 18.222 0.964 5.720 1.00 48.88 90 GLU A CA 1
ATOM 732 C C . GLU A 1 90 ? 16.889 1.385 5.096 1.00 48.88 90 GLU A C 1
ATOM 734 O O . GLU A 1 90 ? 15.844 0.879 5.484 1.00 48.88 90 GLU A O 1
ATOM 739 N N . ARG A 1 91 ? 16.894 2.274 4.098 1.00 53.41 91 ARG A N 1
ATOM 740 C CA . ARG A 1 91 ? 15.634 2.764 3.513 1.00 53.41 91 ARG A CA 1
ATOM 741 C C . ARG A 1 91 ? 15.098 1.836 2.420 1.00 53.41 91 ARG A C 1
ATOM 743 O O . ARG A 1 91 ? 13.933 1.933 2.063 1.00 53.41 91 ARG A O 1
ATOM 750 N N . LEU A 1 92 ? 15.927 0.915 1.927 1.00 51.34 92 LEU A N 1
ATOM 751 C CA . LEU A 1 92 ? 15.589 -0.077 0.902 1.00 51.34 92 LEU A CA 1
ATOM 752 C C . LEU A 1 92 ? 14.704 -1.208 1.464 1.00 51.34 92 LEU A C 1
ATOM 754 O O . LEU A 1 92 ? 13.782 -1.656 0.790 1.00 51.34 92 LEU A O 1
ATOM 758 N N . SER A 1 93 ? 14.914 -1.622 2.721 1.00 52.91 93 SER A N 1
ATOM 759 C CA . SER A 1 93 ? 14.041 -2.591 3.408 1.00 52.91 93 SER A CA 1
ATOM 760 C C . SER A 1 93 ? 12.676 -2.001 3.784 1.00 52.91 93 SER A C 1
ATOM 762 O O . SER A 1 93 ? 11.675 -2.711 3.783 1.00 52.91 93 SER A O 1
ATOM 764 N N . GLU A 1 94 ? 12.609 -0.698 4.063 1.00 48.66 94 GLU A N 1
ATOM 765 C CA . GLU A 1 94 ? 11.358 0.020 4.352 1.00 48.66 94 GLU A CA 1
ATOM 766 C C . GLU A 1 94 ? 10.561 0.339 3.083 1.00 48.66 94 GLU A C 1
ATOM 768 O O . GLU A 1 94 ? 9.327 0.328 3.084 1.00 48.66 94 GLU A O 1
ATOM 773 N N . ALA A 1 95 ? 11.261 0.556 1.968 1.00 48.91 95 ALA A N 1
ATOM 774 C CA . ALA A 1 95 ? 10.645 0.805 0.676 1.00 48.91 95 ALA A CA 1
ATOM 775 C C . ALA A 1 95 ? 9.889 -0.415 0.113 1.00 48.91 95 ALA A C 1
ATOM 777 O O . ALA A 1 95 ? 8.998 -0.244 -0.716 1.00 48.91 95 ALA A O 1
ATOM 778 N N . TYR A 1 96 ? 10.163 -1.624 0.619 1.00 47.59 96 TYR A N 1
ATOM 779 C CA . TYR A 1 96 ? 9.482 -2.870 0.240 1.00 47.59 96 TYR A CA 1
ATOM 780 C C . TYR A 1 96 ? 7.959 -2.821 0.440 1.00 47.59 96 TYR A C 1
ATOM 782 O O . TYR A 1 96 ? 7.213 -3.307 -0.405 1.00 47.59 96 TYR A O 1
ATOM 790 N N . ILE A 1 97 ? 7.498 -2.188 1.524 1.00 50.00 97 ILE A N 1
ATOM 791 C CA . ILE A 1 97 ? 6.068 -2.083 1.864 1.00 50.00 97 ILE A CA 1
ATOM 792 C C . ILE A 1 97 ? 5.484 -0.745 1.374 1.00 50.00 97 ILE A C 1
ATOM 794 O O . ILE A 1 97 ? 4.328 -0.663 0.961 1.00 50.00 97 ILE A O 1
ATOM 798 N N . MET A 1 98 ? 6.298 0.315 1.391 1.00 49.69 98 MET A N 1
ATOM 799 C CA . MET A 1 98 ? 5.830 1.694 1.214 1.00 49.69 98 MET A CA 1
ATOM 800 C C . MET A 1 98 ? 5.993 2.230 -0.216 1.00 49.69 98 MET A C 1
ATOM 802 O O . MET A 1 98 ? 5.223 3.085 -0.647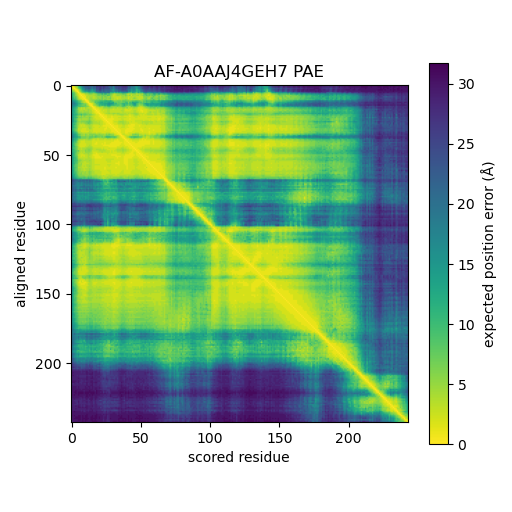 1.00 49.69 98 MET A O 1
ATOM 806 N N . GLY A 1 99 ? 6.968 1.738 -0.980 1.00 47.47 99 GLY A N 1
ATOM 807 C CA . GLY A 1 99 ? 7.400 2.363 -2.230 1.00 47.47 99 GLY A CA 1
ATOM 808 C C . GLY A 1 99 ? 6.556 2.035 -3.469 1.00 47.47 99 GLY A C 1
ATOM 809 O O . GLY A 1 99 ? 6.908 2.434 -4.571 1.00 47.47 99 GLY A O 1
ATOM 810 N N . LEU A 1 100 ? 5.435 1.333 -3.312 1.00 53.06 100 LEU A N 1
ATOM 811 C CA . LEU A 1 100 ? 4.414 1.182 -4.359 1.00 53.06 100 LEU A CA 1
ATOM 812 C C . LEU A 1 100 ? 3.193 2.091 -4.114 1.00 53.06 100 LEU A C 1
ATOM 814 O O . LEU A 1 100 ? 2.156 1.906 -4.743 1.00 53.06 100 LEU A O 1
ATOM 818 N N . ASN A 1 101 ? 3.303 3.054 -3.186 1.00 54.34 101 ASN A N 1
ATOM 819 C CA . ASN A 1 101 ? 2.180 3.845 -2.664 1.00 54.34 101 ASN A CA 1
ATOM 820 C C . ASN A 1 101 ? 1.089 2.967 -2.019 1.00 54.34 101 ASN A C 1
ATOM 822 O O . ASN A 1 101 ? -0.109 3.221 -2.150 1.00 54.34 101 ASN A O 1
ATOM 826 N N . LYS A 1 102 ? 1.533 1.872 -1.383 1.00 63.88 102 LYS A N 1
ATOM 827 C CA . LYS A 1 102 ? 0.716 0.675 -1.216 1.00 63.88 102 LYS A CA 1
ATOM 828 C C . LYS A 1 102 ? -0.030 0.608 0.102 1.00 63.88 102 LYS A C 1
ATOM 830 O O . LYS A 1 102 ? -1.13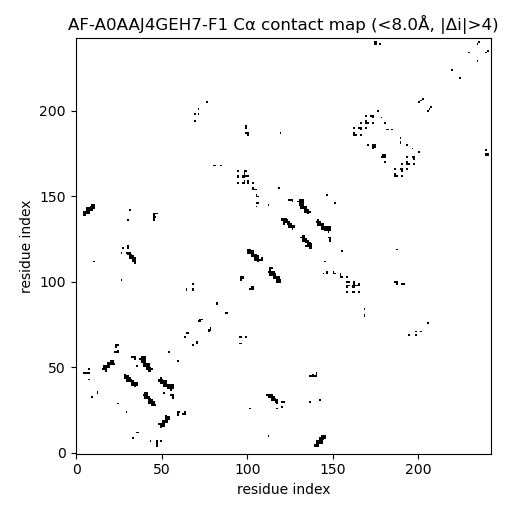7 1.112 0.200 1.00 63.88 102 LYS A O 1
ATOM 835 N N . LEU A 1 103 ? 0.588 0.014 1.107 1.00 77.38 103 LEU A N 1
ATOM 836 C CA . LEU A 1 103 ? -0.081 -0.451 2.309 1.00 77.38 103 LEU A CA 1
ATOM 837 C C . LEU A 1 103 ? 0.719 0.069 3.505 1.00 77.38 103 LEU A C 1
ATOM 839 O O . LEU A 1 103 ? 1.766 -0.474 3.842 1.00 77.38 103 LEU A O 1
ATOM 843 N N . ILE A 1 104 ? 0.303 1.192 4.085 1.00 81.38 104 ILE A N 1
ATOM 844 C CA . ILE A 1 104 ? 1.099 1.926 5.073 1.00 81.38 104 ILE A CA 1
ATOM 845 C C . ILE A 1 104 ? 0.713 1.483 6.482 1.00 81.38 104 ILE A C 1
ATOM 847 O O . ILE A 1 104 ? -0.474 1.492 6.806 1.00 81.38 104 ILE A O 1
ATOM 851 N N . PRO A 1 105 ? 1.684 1.157 7.352 1.00 85.06 105 PRO A N 1
ATOM 852 C CA . PRO A 1 105 ? 1.381 0.887 8.745 1.00 85.06 105 PRO A CA 1
ATOM 853 C C . PRO A 1 105 ? 0.914 2.169 9.445 1.00 85.06 105 PRO A C 1
ATOM 855 O O . PRO A 1 105 ? 1.617 3.181 9.428 1.00 85.06 105 PRO A O 1
ATOM 858 N N . TYR A 1 106 ? -0.237 2.137 10.117 1.00 84.12 106 TYR A N 1
ATOM 859 C CA . TYR A 1 106 ? -0.663 3.264 10.962 1.00 84.12 106 TYR A CA 1
ATOM 860 C C . TYR A 1 106 ? -0.032 3.230 12.369 1.00 84.12 106 TYR A C 1
ATOM 862 O O . TYR A 1 106 ? -0.080 4.223 13.098 1.00 84.12 106 TYR A O 1
ATOM 870 N N . LYS A 1 107 ? 0.595 2.106 12.741 1.00 75.00 107 LYS A N 1
ATOM 871 C CA . LYS A 1 107 ? 1.290 1.857 14.017 1.00 75.00 107 LYS A CA 1
ATOM 872 C C . LYS A 1 107 ? 2.563 1.031 13.817 1.00 75.00 107 LYS A C 1
ATOM 874 O O . LYS A 1 107 ? 2.854 0.592 12.711 1.00 75.00 107 LYS A O 1
ATOM 879 N N . ASP A 1 108 ? 3.341 0.827 14.880 1.00 68.06 108 ASP A N 1
ATOM 880 C CA . ASP A 1 108 ? 4.464 -0.118 14.844 1.00 68.06 108 ASP A CA 1
ATOM 881 C C . ASP A 1 108 ? 3.966 -1.516 14.433 1.00 68.06 108 ASP A C 1
ATOM 883 O O . ASP A 1 108 ? 2.957 -1.993 14.949 1.00 68.06 108 ASP A O 1
ATOM 887 N N . LYS A 1 109 ? 4.682 -2.189 13.524 1.00 67.88 109 LYS A N 1
ATOM 888 C CA . LYS A 1 109 ? 4.349 -3.540 13.034 1.00 67.88 109 LYS A CA 1
ATOM 889 C C . LYS A 1 109 ? 4.253 -4.592 14.148 1.00 67.88 109 LYS A C 1
ATOM 891 O O . LYS A 1 109 ? 3.614 -5.629 13.965 1.00 67.88 109 LYS A O 1
ATOM 896 N N . ASN A 1 110 ? 4.910 -4.347 15.279 1.00 69.06 110 ASN A N 1
ATOM 897 C CA . ASN A 1 110 ? 4.933 -5.231 16.437 1.00 69.06 110 ASN A CA 1
ATOM 898 C C . ASN A 1 110 ? 3.786 -4.951 17.418 1.00 69.06 110 ASN A C 1
ATOM 900 O O . ASN A 1 110 ? 3.557 -5.767 18.310 1.00 69.06 110 ASN A O 1
ATOM 904 N N . ALA A 1 111 ? 3.051 -3.845 17.260 1.00 73.12 111 ALA A N 1
ATOM 905 C CA . ALA A 1 111 ? 1.947 -3.503 18.147 1.00 73.12 111 ALA A CA 1
ATOM 906 C C . ALA A 1 111 ? 0.823 -4.564 18.080 1.00 73.12 111 ALA A C 1
ATOM 908 O O . ALA A 1 111 ? 0.571 -5.126 17.009 1.00 73.12 111 ALA A O 1
ATOM 909 N N . PRO A 1 112 ? 0.132 -4.869 19.195 1.00 69.25 112 PRO A N 1
ATOM 910 C CA . PRO A 1 112 ? -0.984 -5.820 19.202 1.00 69.25 112 PRO A CA 1
ATOM 911 C C . PRO A 1 112 ? -2.118 -5.426 18.250 1.00 69.25 112 PRO A C 1
ATOM 913 O O . PRO A 1 112 ? -2.723 -6.291 17.628 1.00 69.25 112 PRO A O 1
ATOM 916 N N . ASP A 1 113 ? -2.339 -4.124 18.092 1.00 72.81 113 ASP A N 1
ATOM 917 C CA . ASP A 1 113 ? -3.327 -3.489 17.221 1.00 72.81 113 ASP A CA 1
ATOM 918 C C . ASP A 1 113 ? -2.718 -2.989 15.898 1.00 72.81 113 ASP A C 1
ATOM 920 O O . ASP A 1 113 ? -3.259 -2.099 15.234 1.00 72.81 113 ASP A O 1
ATOM 924 N N . ALA A 1 114 ? -1.570 -3.558 15.512 1.00 80.12 114 ALA A N 1
ATOM 925 C CA . ALA A 1 114 ? -0.924 -3.256 14.249 1.00 80.12 114 ALA A CA 1
ATOM 926 C C . ALA A 1 114 ? -1.858 -3.545 13.071 1.00 80.12 114 ALA A C 1
ATOM 928 O O . ALA A 1 114 ? -2.510 -4.591 12.982 1.00 80.12 114 ALA A O 1
ATOM 929 N N . GLY A 1 115 ? -1.835 -2.623 12.123 1.00 89.12 115 GLY A N 1
ATOM 930 C CA . GLY A 1 115 ? -2.531 -2.748 10.865 1.00 89.12 115 GLY A CA 1
ATOM 931 C C . GLY A 1 115 ? -2.018 -1.730 9.870 1.00 89.12 115 GLY A C 1
ATOM 932 O O . GLY A 1 115 ? -1.120 -0.925 10.152 1.00 89.12 115 GLY A O 1
ATOM 933 N N . TYR A 1 116 ? -2.582 -1.819 8.681 1.00 90.44 116 TYR A N 1
ATOM 934 C CA . TYR A 1 116 ? -2.134 -1.109 7.512 1.00 90.44 116 TYR A CA 1
ATOM 935 C C . TYR A 1 116 ? -3.330 -0.596 6.726 1.00 90.44 116 TYR A C 1
ATOM 937 O O . TYR A 1 116 ? -4.386 -1.223 6.723 1.00 90.44 116 TYR A O 1
ATOM 945 N N . PHE A 1 117 ? -3.151 0.519 6.031 1.00 90.19 117 PHE A N 1
ATOM 946 C CA . PHE A 1 117 ? -4.173 1.086 5.160 1.00 90.19 117 PHE A CA 1
ATOM 947 C C . PHE A 1 117 ? -3.625 1.364 3.762 1.00 90.19 117 PHE A C 1
ATOM 949 O O . PHE A 1 117 ? -2.437 1.663 3.598 1.00 90.19 117 PHE A O 1
ATOM 956 N N . MET A 1 118 ? -4.492 1.276 2.754 1.00 87.69 118 MET A N 1
ATOM 957 C CA . MET A 1 118 ? -4.145 1.609 1.380 1.00 87.69 118 MET A CA 1
ATOM 958 C C . MET A 1 118 ? -4.142 3.120 1.189 1.00 87.69 118 MET A C 1
ATOM 960 O O . MET A 1 118 ? -5.182 3.761 1.078 1.00 87.69 118 MET A O 1
ATOM 964 N N . ALA A 1 119 ? -2.951 3.703 1.141 1.00 85.69 119 ALA A N 1
ATOM 965 C CA . ALA A 1 119 ? -2.801 5.155 1.116 1.00 85.69 119 ALA A CA 1
ATOM 966 C C . ALA A 1 119 ? -3.292 5.799 -0.182 1.00 85.69 119 ALA A C 1
ATOM 968 O O . ALA A 1 119 ? -3.781 6.920 -0.159 1.00 85.69 119 ALA A O 1
ATOM 969 N N . HIS A 1 120 ? -3.178 5.096 -1.309 1.00 80.56 120 HIS A N 1
ATOM 970 C CA . HIS A 1 120 ? -3.641 5.601 -2.600 1.00 80.56 120 HIS A CA 1
ATOM 971 C C . HIS A 1 120 ? -5.174 5.687 -2.718 1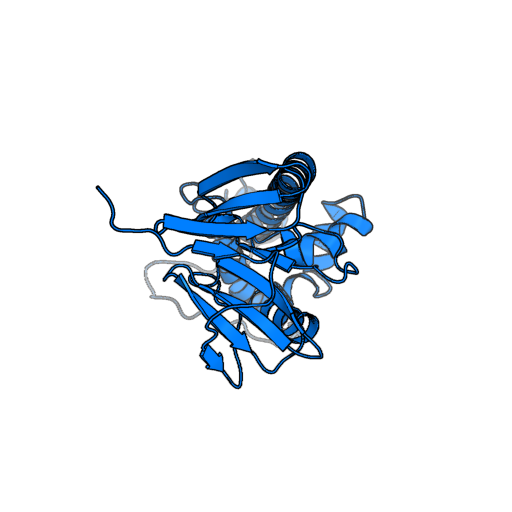.00 80.56 120 HIS A C 1
ATOM 973 O O . HIS A 1 120 ? -5.650 6.469 -3.533 1.00 80.56 120 HIS A O 1
ATOM 979 N N . LEU A 1 121 ? -5.917 4.925 -1.903 1.00 86.75 121 LEU A N 1
ATOM 980 C CA . LEU A 1 121 ? -7.381 4.995 -1.804 1.00 86.75 121 LEU A CA 1
ATOM 981 C C . LEU A 1 121 ? -7.844 5.988 -0.729 1.00 86.75 121 LEU A C 1
ATOM 983 O O . LEU A 1 121 ? -9.040 6.233 -0.598 1.00 86.75 121 LEU A O 1
ATOM 987 N N . LEU A 1 122 ? -6.926 6.523 0.083 1.00 89.88 122 LEU A N 1
ATOM 988 C CA . LEU A 1 122 ? -7.253 7.448 1.163 1.00 89.88 122 LEU A CA 1
ATOM 989 C C . LEU A 1 122 ? -7.555 8.835 0.581 1.00 89.88 122 LEU A C 1
ATOM 991 O O . LEU A 1 122 ? -6.683 9.469 -0.011 1.00 89.88 122 LEU A O 1
ATOM 995 N N . CYS A 1 123 ? -8.775 9.325 0.789 1.00 90.75 123 CYS A N 1
ATOM 996 C CA . CYS A 1 123 ? -9.178 10.678 0.414 1.00 90.75 123 CYS A CA 1
ATOM 997 C C . CYS A 1 123 ? -8.832 11.700 1.497 1.00 90.75 123 CYS A C 1
ATOM 999 O O . CYS A 1 123 ? -8.347 12.785 1.185 1.00 90.75 123 CYS A O 1
ATOM 1001 N N . ASP A 1 124 ? -9.112 11.368 2.758 1.00 92.31 124 ASP A N 1
ATOM 1002 C CA . ASP A 1 124 ? -8.928 12.273 3.893 1.00 92.31 124 ASP A CA 1
ATOM 1003 C C . ASP A 1 124 ? -8.790 11.487 5.207 1.00 92.31 124 ASP A C 1
ATOM 1005 O O . ASP A 1 124 ? -9.068 10.286 5.270 1.00 92.31 124 ASP A O 1
ATOM 1009 N N . TYR A 1 125 ? -8.361 12.152 6.277 1.00 93.50 125 TYR A N 1
ATOM 1010 C CA . TYR A 1 125 ? -8.392 11.596 7.622 1.00 93.50 125 TYR A CA 1
ATOM 1011 C C . TYR A 1 125 ? -8.693 12.666 8.676 1.00 93.50 125 TYR A C 1
ATOM 1013 O O . TYR A 1 125 ? -8.215 13.796 8.613 1.00 93.50 125 TYR A O 1
ATOM 1021 N N . GLN A 1 126 ? -9.446 12.282 9.704 1.00 93.69 126 GLN A N 1
ATOM 1022 C CA . GLN A 1 126 ? -9.891 13.177 10.769 1.00 93.69 126 GLN A CA 1
ATOM 1023 C C . GLN A 1 126 ? -9.475 12.641 12.139 1.00 93.69 126 GLN A C 1
ATOM 1025 O O . GLN A 1 126 ? -9.723 11.482 12.466 1.00 93.69 126 GLN A O 1
ATOM 1030 N N . GLU A 1 127 ? -8.877 13.488 12.976 1.00 93.88 127 GLU A N 1
ATOM 1031 C CA . GLU A 1 127 ? -8.658 13.156 14.386 1.00 93.88 127 GLU A CA 1
ATOM 1032 C C . GLU A 1 127 ? -9.991 13.220 15.140 1.00 93.88 127 GLU A C 1
ATOM 1034 O O . GLU A 1 127 ? -10.647 14.261 15.164 1.00 93.88 127 GLU A O 1
ATOM 1039 N N . LEU A 1 128 ? -10.405 12.097 15.729 1.00 91.56 128 LEU A N 1
ATOM 1040 C CA . LEU A 1 128 ? -11.637 12.011 16.520 1.00 91.56 128 LEU A CA 1
ATOM 1041 C C . LEU A 1 128 ? -11.355 12.247 18.005 1.00 91.56 128 LEU A C 1
ATOM 1043 O O . LEU A 1 128 ? -12.117 12.916 18.697 1.00 91.56 128 LEU A O 1
ATOM 1047 N N . ALA A 1 129 ? -10.252 11.677 18.486 1.00 91.25 129 ALA A N 1
ATOM 1048 C CA . ALA A 1 129 ? -9.754 11.809 19.845 1.00 91.25 129 ALA A CA 1
ATOM 1049 C C . ALA A 1 129 ? -8.244 11.540 19.858 1.00 91.25 129 ALA A C 1
ATOM 1051 O O . ALA A 1 129 ? -7.660 11.106 18.861 1.00 91.25 129 ALA A O 1
ATOM 1052 N N . ARG A 1 130 ? -7.605 11.744 21.013 1.00 88.06 130 ARG A N 1
ATOM 1053 C CA . ARG A 1 130 ? -6.201 11.366 21.195 1.00 88.06 130 ARG A CA 1
ATOM 1054 C C . ARG A 1 130 ? -6.030 9.875 20.874 1.00 88.06 130 ARG A C 1
ATOM 1056 O O . ARG A 1 130 ? -6.680 9.038 21.487 1.00 88.06 130 ARG A O 1
ATOM 1063 N N . GLU A 1 131 ? -5.146 9.575 19.923 1.00 89.38 131 GLU A N 1
ATOM 1064 C CA . GLU A 1 131 ? -4.881 8.213 19.420 1.00 89.38 131 GLU A CA 1
ATOM 1065 C C . GLU A 1 131 ? -6.064 7.516 18.728 1.00 89.38 131 GLU A C 1
ATOM 1067 O O . GLU A 1 131 ? -6.075 6.292 18.597 1.00 89.38 131 GLU A O 1
ATOM 1072 N N . GLN A 1 132 ? -7.030 8.288 18.225 1.00 92.19 132 GLN A N 1
ATOM 1073 C CA . GLN A 1 132 ? -8.107 7.777 17.385 1.00 92.19 132 GLN A CA 1
ATOM 1074 C C . GLN A 1 132 ? -8.275 8.646 16.143 1.00 92.19 132 GLN A C 1
ATOM 1076 O O . GLN A 1 132 ? -8.591 9.836 16.226 1.00 92.19 132 GLN A O 1
ATOM 1081 N N . VAL A 1 133 ? -8.106 8.027 14.979 1.00 93.94 133 VAL A N 1
ATOM 1082 C CA . VAL A 1 133 ? -8.229 8.689 13.679 1.00 93.94 133 VAL A CA 1
ATOM 1083 C C . VAL A 1 133 ? -9.270 7.963 12.847 1.00 93.94 133 VAL A C 1
ATOM 1085 O O . VAL A 1 133 ? -9.277 6.738 12.790 1.00 93.94 133 VAL A O 1
ATOM 1088 N N . MET A 1 134 ? -10.132 8.726 12.188 1.00 95.50 134 MET A N 1
ATOM 1089 C CA . MET A 1 134 ? -10.969 8.247 11.100 1.00 95.50 134 MET A CA 1
ATOM 1090 C C . MET A 1 134 ? -10.199 8.368 9.790 1.00 95.50 134 MET A C 1
ATOM 1092 O O . MET A 1 134 ? -9.779 9.465 9.437 1.00 95.50 134 MET A O 1
ATOM 1096 N N . LEU A 1 135 ? -10.041 7.270 9.064 1.00 94.38 135 LEU A N 1
ATOM 1097 C CA . LEU A 1 135 ? -9.607 7.261 7.672 1.00 94.38 135 LEU A CA 1
ATOM 1098 C C . LEU A 1 135 ? -10.839 7.280 6.765 1.00 94.38 135 LEU A C 1
ATOM 1100 O O . LEU A 1 135 ? -11.805 6.568 7.035 1.00 94.38 135 LEU A O 1
ATOM 1104 N N . ILE A 1 136 ? -10.808 8.088 5.708 1.00 93.50 136 ILE A N 1
ATOM 1105 C CA . ILE A 1 136 ? -11.903 8.253 4.749 1.00 93.50 136 ILE A CA 1
ATOM 1106 C C . ILE A 1 136 ? -11.375 7.869 3.369 1.00 93.50 136 ILE A C 1
ATOM 1108 O O . ILE A 1 136 ? -10.448 8.505 2.866 1.00 93.50 136 ILE A O 1
ATOM 1112 N N . PHE A 1 137 ? -11.956 6.837 2.766 1.00 91.56 137 PHE A N 1
ATOM 1113 C CA . PHE A 1 137 ? -11.502 6.270 1.497 1.00 91.56 137 PHE A CA 1
ATOM 1114 C C . PHE A 1 137 ? -12.417 6.638 0.325 1.00 91.56 137 PHE A C 1
ATOM 1116 O O . PHE A 1 137 ? -13.559 7.076 0.505 1.00 91.56 137 PHE A O 1
ATOM 1123 N N . GLU A 1 138 ? -11.912 6.434 -0.893 1.00 83.19 138 GLU A N 1
ATOM 1124 C CA . GLU A 1 138 ? -12.726 6.450 -2.110 1.00 83.19 138 GLU A CA 1
ATOM 1125 C C . GLU A 1 138 ? -13.914 5.480 -1.970 1.00 83.19 138 GLU A C 1
ATOM 1127 O O . GLU A 1 138 ? -13.827 4.459 -1.292 1.00 83.19 138 GLU A O 1
ATOM 1132 N N . GLY A 1 139 ? -15.064 5.830 -2.554 1.00 78.25 139 GLY A N 1
ATOM 1133 C CA . GLY A 1 139 ? -16.325 5.105 -2.322 1.00 78.25 139 GLY A CA 1
ATOM 1134 C C . GLY A 1 139 ? -17.042 5.500 -1.025 1.00 78.25 139 GLY A C 1
ATOM 1135 O O . GLY A 1 139 ? -18.196 5.143 -0.819 1.00 78.25 139 GLY A O 1
ATOM 1136 N N . GLY A 1 140 ? -16.402 6.320 -0.189 1.00 84.12 140 GLY A N 1
ATOM 1137 C CA . GLY A 1 140 ? -16.967 6.879 1.029 1.00 84.12 140 GLY A CA 1
ATOM 1138 C C . GLY A 1 140 ? -16.490 6.167 2.285 1.00 84.12 140 GLY A C 1
ATOM 1139 O O . GLY A 1 140 ? -16.443 6.835 3.309 1.00 84.12 140 GLY A O 1
ATOM 1140 N N . VAL A 1 141 ? -16.111 4.884 2.218 1.00 90.44 141 VAL A N 1
ATOM 1141 C CA . VAL A 1 141 ? -15.820 4.002 3.367 1.00 90.44 141 VAL A CA 1
ATOM 1142 C C . VAL A 1 141 ? -15.002 4.691 4.460 1.00 90.44 141 VAL A C 1
ATOM 1144 O O . VAL A 1 141 ? -13.982 5.336 4.199 1.00 90.44 141 VAL A O 1
ATOM 1147 N N . ARG A 1 142 ? -15.450 4.541 5.710 1.00 92.38 142 ARG A N 1
ATOM 1148 C CA . ARG A 1 142 ? -14.847 5.180 6.885 1.00 92.38 142 ARG A CA 1
ATOM 1149 C C . ARG A 1 142 ? -14.312 4.135 7.840 1.00 92.38 142 ARG A C 1
ATOM 1151 O O . ARG A 1 142 ? -15.075 3.317 8.337 1.00 92.38 142 ARG A O 1
ATOM 1158 N N . VAL A 1 143 ? -13.023 4.204 8.159 1.00 92.25 143 VAL A N 1
ATOM 1159 C CA . VAL A 1 143 ? -12.394 3.270 9.099 1.00 92.25 143 VAL A CA 1
ATOM 1160 C C . VAL A 1 143 ? -11.768 4.023 10.261 1.00 92.25 143 VAL A C 1
ATOM 1162 O O . VAL A 1 143 ? -10.802 4.766 10.084 1.00 92.25 143 VAL A O 1
ATOM 1165 N N . LYS A 1 144 ? -12.284 3.814 11.471 1.00 93.00 144 LYS A N 1
ATOM 1166 C CA . LYS A 1 144 ? -11.670 4.324 12.698 1.00 93.00 144 LYS A CA 1
ATOM 1167 C C . LYS A 1 144 ? -10.530 3.403 13.112 1.00 93.00 144 LYS A C 1
ATOM 1169 O O . LYS A 1 144 ? -10.730 2.209 13.297 1.00 93.00 144 LYS A O 1
ATOM 1174 N N . ILE A 1 145 ? -9.339 3.964 13.283 1.00 92.12 145 ILE A N 1
ATOM 1175 C CA . ILE A 1 145 ? -8.115 3.240 13.634 1.00 92.12 145 ILE A CA 1
ATOM 1176 C C . ILE A 1 145 ? -7.513 3.753 14.951 1.00 92.12 145 ILE A C 1
ATOM 1178 O O . ILE A 1 145 ? -7.637 4.943 15.273 1.00 92.12 145 ILE A O 1
ATOM 1182 N N . PRO A 1 146 ? -6.807 2.892 15.707 1.00 91.25 146 PRO A N 1
ATOM 1183 C CA . PRO A 1 146 ? -6.125 3.294 16.930 1.00 91.25 146 PRO A CA 1
ATOM 1184 C C . PRO A 1 146 ? -4.775 3.945 16.588 1.00 91.25 146 PRO A C 1
ATOM 1186 O O . PRO A 1 146 ? -3.728 3.318 16.714 1.00 91.25 146 PRO A O 1
ATOM 1189 N N . ALA A 1 147 ? -4.760 5.196 16.129 1.00 90.94 147 ALA A N 1
ATOM 1190 C CA . ALA A 1 147 ? -3.537 5.941 15.819 1.00 90.94 147 ALA A CA 1
ATOM 1191 C C . ALA A 1 147 ? -3.705 7.440 16.094 1.00 90.94 147 ALA A C 1
ATOM 1193 O O . ALA A 1 147 ? -4.814 7.957 16.085 1.00 90.94 147 ALA A O 1
ATOM 1194 N N . SER A 1 148 ? -2.602 8.167 16.312 1.00 91.00 148 SER A N 1
ATOM 1195 C CA . SER A 1 148 ? -2.650 9.639 16.348 1.00 91.00 148 SER A CA 1
ATOM 1196 C C . SER A 1 148 ? -2.558 10.226 14.941 1.00 91.00 148 SER A C 1
ATOM 1198 O O . SER A 1 148 ? -1.833 9.694 14.093 1.00 91.00 148 SER A O 1
ATOM 1200 N N . ALA A 1 149 ? -3.192 11.378 14.707 1.00 91.00 149 ALA A N 1
ATOM 1201 C CA . ALA A 1 149 ? -3.107 12.078 13.421 1.00 91.00 149 ALA A CA 1
ATOM 1202 C C . ALA A 1 149 ? -1.656 12.414 13.039 1.00 91.00 149 ALA A C 1
ATOM 1204 O O . ALA A 1 149 ? -1.259 12.310 11.878 1.00 91.00 149 ALA A O 1
ATOM 1205 N N . SER A 1 150 ? -0.820 12.732 14.036 1.00 89.81 150 SER A N 1
ATOM 1206 C CA . SER A 1 150 ? 0.613 12.966 13.827 1.00 89.81 150 SER A CA 1
ATOM 1207 C C . SER A 1 150 ? 1.351 11.729 13.300 1.00 89.81 150 SER A C 1
ATOM 1209 O O . SER A 1 150 ? 2.256 11.867 12.477 1.00 89.81 150 SER A O 1
ATOM 1211 N N . ALA A 1 151 ? 0.980 10.527 13.756 1.00 86.62 151 ALA A N 1
ATOM 1212 C CA . ALA A 1 151 ? 1.582 9.280 13.303 1.00 86.62 151 ALA A CA 1
ATOM 1213 C C . ALA A 1 151 ? 1.160 8.964 11.867 1.00 86.62 151 ALA A C 1
ATOM 1215 O O . ALA A 1 151 ? 2.032 8.705 11.041 1.00 86.62 151 ALA A O 1
ATOM 1216 N N . VAL A 1 152 ? -0.137 9.081 11.560 1.00 88.81 152 VAL A N 1
ATOM 1217 C CA . VAL A 1 152 ? -0.672 8.881 10.203 1.00 88.81 152 VAL A CA 1
ATOM 1218 C C . VAL A 1 152 ? 0.019 9.819 9.212 1.00 88.81 152 VAL A C 1
ATOM 1220 O O . VAL A 1 152 ? 0.584 9.351 8.225 1.00 88.81 152 VAL A O 1
ATOM 1223 N N . ARG A 1 153 ? 0.105 11.120 9.527 1.00 88.38 153 ARG A N 1
ATOM 1224 C CA . ARG A 1 153 ? 0.806 12.106 8.688 1.00 88.38 153 ARG A CA 1
ATOM 1225 C C . ARG A 1 153 ? 2.271 11.741 8.452 1.00 88.38 153 ARG A C 1
ATOM 1227 O O . ARG A 1 153 ? 2.722 11.731 7.314 1.00 88.38 153 ARG A O 1
ATOM 1234 N N . ARG A 1 154 ? 3.021 11.402 9.510 1.00 84.88 154 ARG A N 1
ATOM 1235 C CA . ARG A 1 154 ? 4.439 11.012 9.380 1.00 84.88 154 ARG A CA 1
ATOM 1236 C C . ARG A 1 154 ? 4.619 9.800 8.467 1.00 84.88 154 ARG A C 1
ATOM 1238 O O . ARG A 1 154 ? 5.581 9.760 7.703 1.00 84.88 154 ARG A O 1
ATOM 1245 N N . GLN A 1 155 ? 3.727 8.818 8.562 1.00 83.31 155 GLN A N 1
ATOM 1246 C CA . GLN A 1 155 ? 3.798 7.611 7.743 1.00 83.31 155 GLN A CA 1
ATOM 1247 C 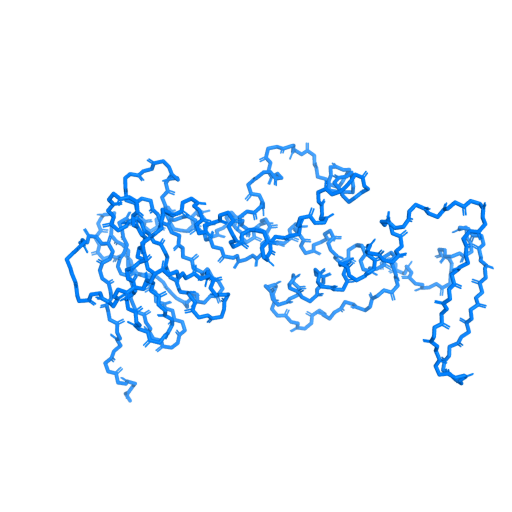C . GLN A 1 155 ? 3.435 7.893 6.280 1.00 83.31 155 GLN A C 1
ATOM 1249 O O . GLN A 1 155 ? 4.133 7.409 5.391 1.00 83.31 155 GLN A O 1
ATOM 1254 N N . LEU A 1 156 ? 2.433 8.742 6.028 1.00 84.00 156 LEU A N 1
ATOM 1255 C CA . LEU A 1 156 ? 2.100 9.244 4.690 1.00 84.00 156 LEU A CA 1
ATOM 1256 C C . LEU A 1 156 ? 3.272 10.012 4.060 1.00 84.00 156 LEU A C 1
ATOM 1258 O O . LEU A 1 156 ? 3.693 9.689 2.952 1.00 84.00 156 LEU A O 1
ATOM 1262 N N . ASP A 1 157 ? 3.865 10.967 4.781 1.00 81.56 157 ASP A N 1
ATOM 1263 C CA . ASP A 1 157 ? 5.014 11.748 4.299 1.00 81.56 157 ASP A CA 1
ATOM 1264 C C . ASP A 1 157 ? 6.208 10.851 3.959 1.00 81.56 157 ASP A C 1
ATOM 1266 O O . ASP A 1 157 ? 6.898 11.045 2.953 1.00 81.56 157 ASP A O 1
ATOM 1270 N N . ARG A 1 158 ? 6.467 9.853 4.809 1.00 77.06 158 ARG A N 1
ATOM 1271 C CA . ARG A 1 158 ? 7.522 8.866 4.583 1.00 77.06 158 ARG A CA 1
ATOM 1272 C C . ARG A 1 158 ? 7.230 8.022 3.346 1.00 77.06 158 ARG A C 1
ATOM 1274 O O . ARG A 1 158 ? 8.137 7.816 2.543 1.00 77.06 158 ARG A O 1
ATOM 1281 N N . ALA A 1 159 ? 5.993 7.563 3.176 1.00 75.38 159 ALA A N 1
ATOM 1282 C CA . ALA A 1 159 ? 5.602 6.747 2.032 1.00 75.38 159 ALA A CA 1
ATOM 1283 C C . ALA A 1 159 ? 5.707 7.523 0.723 1.00 75.38 159 ALA A C 1
ATOM 1285 O O . ALA A 1 159 ? 6.307 7.017 -0.217 1.00 75.38 159 ALA A O 1
ATOM 1286 N N . ASN A 1 160 ? 5.242 8.773 0.694 1.00 76.00 160 ASN A N 1
ATOM 1287 C CA . ASN A 1 160 ? 5.345 9.640 -0.478 1.00 76.00 160 ASN A CA 1
ATOM 1288 C C . ASN A 1 160 ? 6.802 9.831 -0.924 1.00 76.00 160 ASN A C 1
ATOM 1290 O O . ASN A 1 160 ? 7.109 9.718 -2.111 1.00 76.00 160 ASN A O 1
ATOM 1294 N N . LYS A 1 161 ? 7.724 10.054 0.023 1.00 75.00 161 LYS A N 1
ATOM 1295 C CA . LYS A 1 161 ? 9.162 10.152 -0.282 1.00 75.00 161 LYS A CA 1
ATOM 1296 C C . LYS A 1 161 ? 9.707 8.856 -0.883 1.00 75.00 161 LYS A C 1
ATOM 1298 O O . LYS A 1 161 ? 10.428 8.906 -1.874 1.00 75.00 161 LYS A O 1
ATOM 1303 N N . LEU A 1 162 ? 9.363 7.706 -0.301 1.00 73.19 162 LEU A N 1
ATOM 1304 C CA . LEU A 1 162 ? 9.816 6.396 -0.784 1.00 73.19 162 LEU A CA 1
ATOM 1305 C C . LEU A 1 162 ? 9.226 6.047 -2.156 1.00 73.19 162 LEU A C 1
ATOM 1307 O O . LEU A 1 162 ? 9.944 5.536 -3.011 1.00 73.19 162 LEU A O 1
ATOM 1311 N N . ALA A 1 163 ? 7.952 6.365 -2.386 1.00 72.44 163 ALA A N 1
ATOM 1312 C CA . ALA A 1 163 ? 7.281 6.182 -3.666 1.00 72.44 163 ALA A CA 1
ATOM 1313 C C . ALA A 1 163 ? 7.949 7.013 -4.772 1.00 72.44 163 ALA A C 1
ATOM 1315 O O . ALA A 1 163 ? 8.199 6.492 -5.855 1.00 72.44 163 ALA A O 1
ATOM 1316 N N . GLN A 1 164 ? 8.313 8.268 -4.488 1.00 73.62 164 GLN A N 1
ATOM 1317 C CA . GLN A 1 164 ? 9.039 9.097 -5.453 1.00 73.62 164 GLN A CA 1
ATOM 1318 C C . GLN A 1 164 ? 10.411 8.505 -5.796 1.00 73.62 164 GLN A C 1
ATOM 1320 O O . GLN A 1 164 ? 10.746 8.394 -6.968 1.00 73.62 164 GLN A O 1
ATOM 1325 N N . ILE A 1 165 ? 11.171 8.049 -4.796 1.00 72.38 165 ILE A N 1
ATOM 1326 C CA . ILE A 1 165 ? 12.474 7.401 -5.021 1.00 72.38 165 ILE A CA 1
ATOM 1327 C C . ILE A 1 165 ? 12.326 6.163 -5.914 1.00 72.38 165 ILE A C 1
ATOM 1329 O O . ILE A 1 165 ? 13.116 5.953 -6.832 1.00 72.38 165 ILE A O 1
ATOM 1333 N N . HIS A 1 166 ? 11.316 5.333 -5.652 1.00 72.44 166 HIS A N 1
ATOM 1334 C CA . HIS A 1 166 ? 11.027 4.166 -6.481 1.00 72.44 166 HIS A CA 1
ATOM 1335 C C . HIS A 1 166 ? 10.688 4.546 -7.915 1.00 72.44 166 HIS A C 1
ATOM 1337 O O . HIS A 1 166 ? 11.212 3.939 -8.846 1.00 72.44 166 HIS A O 1
ATOM 1343 N N . LEU A 1 167 ? 9.841 5.557 -8.087 1.00 73.00 167 LEU A N 1
ATOM 1344 C CA . LEU A 1 167 ? 9.478 6.060 -9.398 1.00 73.00 167 LEU A CA 1
ATOM 1345 C C . LEU A 1 167 ? 10.703 6.578 -10.159 1.00 73.00 167 LEU A C 1
ATOM 1347 O O . LEU A 1 167 ? 10.877 6.216 -11.315 1.00 73.00 167 LEU A O 1
ATOM 1351 N N . ASP A 1 168 ? 11.594 7.324 -9.505 1.00 73.44 168 ASP A N 1
ATOM 1352 C CA . ASP A 1 168 ? 12.816 7.847 -10.125 1.00 73.44 168 ASP A CA 1
ATOM 1353 C C . ASP A 1 168 ? 13.733 6.719 -10.630 1.00 73.44 168 ASP A C 1
ATOM 1355 O O . ASP A 1 168 ? 14.311 6.815 -11.715 1.00 73.44 168 ASP A O 1
ATOM 1359 N N . VAL A 1 169 ? 13.857 5.625 -9.868 1.00 71.69 169 VAL A N 1
ATOM 1360 C CA . VAL A 1 169 ? 14.647 4.454 -10.281 1.00 71.69 169 VAL A CA 1
ATOM 1361 C C . VAL A 1 169 ? 13.975 3.710 -11.432 1.00 71.69 169 VAL A C 1
ATOM 1363 O O . VAL A 1 169 ? 14.646 3.363 -12.404 1.00 71.69 169 VAL A O 1
ATOM 1366 N N . LEU A 1 170 ? 12.663 3.483 -11.353 1.00 72.50 170 LEU A N 1
ATOM 1367 C CA . LEU A 1 170 ? 11.911 2.807 -12.410 1.00 72.50 170 LEU A CA 1
ATOM 1368 C C . LEU A 1 170 ? 11.925 3.607 -13.715 1.00 72.50 170 LEU A C 1
ATOM 1370 O O . LEU A 1 170 ? 12.143 3.041 -14.783 1.00 72.50 170 LEU A O 1
ATOM 1374 N N . ASP A 1 171 ? 11.755 4.922 -13.635 1.00 73.19 1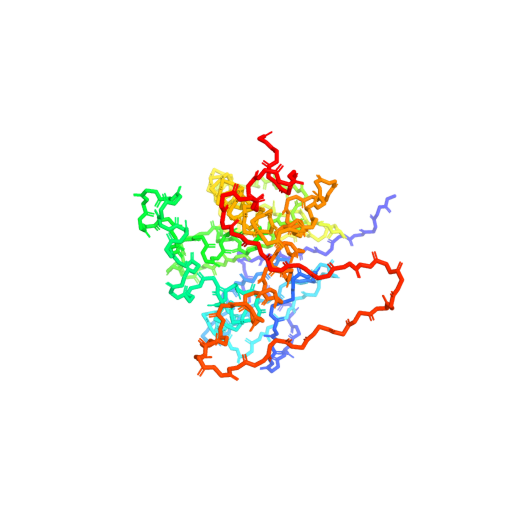71 ASP A N 1
ATOM 1375 C CA . ASP A 1 171 ? 11.802 5.807 -14.793 1.00 73.19 171 ASP A CA 1
ATOM 1376 C C . ASP A 1 171 ? 13.217 5.881 -15.373 1.00 73.19 171 ASP A C 1
ATOM 1378 O O . ASP A 1 171 ? 13.370 5.891 -16.593 1.00 73.19 171 ASP A O 1
ATOM 1382 N N . PHE A 1 172 ? 14.262 5.853 -14.538 1.00 72.00 172 PHE A N 1
ATOM 1383 C CA . PHE A 1 172 ? 15.638 5.700 -15.013 1.00 72.00 172 PHE A CA 1
ATOM 1384 C C . PHE A 1 172 ? 15.828 4.386 -15.779 1.00 72.00 172 PHE A C 1
ATOM 1386 O O . PHE A 1 172 ? 16.339 4.406 -16.896 1.00 72.00 172 PHE A O 1
ATOM 1393 N N . MET A 1 173 ? 15.390 3.256 -15.218 1.00 68.12 173 MET A N 1
ATOM 1394 C CA . MET A 1 173 ? 15.492 1.952 -15.881 1.00 68.12 173 MET A CA 1
ATOM 1395 C C . MET A 1 173 ? 14.741 1.932 -17.213 1.00 68.12 173 MET A C 1
ATOM 1397 O O . MET A 1 173 ? 15.291 1.482 -18.215 1.00 68.12 173 MET A O 1
ATOM 1401 N N . ASN A 1 174 ? 13.517 2.461 -17.239 1.00 68.38 174 ASN A N 1
ATOM 1402 C CA . ASN A 1 174 ? 12.712 2.536 -18.453 1.00 68.38 174 ASN A CA 1
ATOM 1403 C C . ASN A 1 174 ? 13.367 3.436 -19.506 1.00 68.38 174 ASN A C 1
ATOM 1405 O O . ASN A 1 174 ? 13.460 3.032 -20.659 1.00 68.38 174 ASN A O 1
ATOM 1409 N N . ARG A 1 175 ? 13.908 4.601 -19.123 1.00 68.69 175 ARG A N 1
ATOM 1410 C CA . ARG A 1 175 ? 14.647 5.486 -20.041 1.00 68.69 175 ARG A CA 1
ATOM 1411 C C . ARG A 1 175 ? 15.899 4.819 -20.612 1.00 68.69 175 ARG A C 1
ATOM 1413 O O . ARG A 1 175 ? 16.105 4.875 -21.819 1.00 68.69 175 ARG A O 1
ATOM 1420 N N . GLU A 1 176 ? 16.709 4.156 -19.784 1.00 64.75 176 GLU A N 1
ATOM 1421 C CA . GLU A 1 176 ? 17.895 3.420 -20.259 1.00 64.75 176 GLU A CA 1
ATOM 1422 C C . GLU A 1 176 ? 17.520 2.243 -21.175 1.00 64.75 176 GLU A C 1
ATOM 1424 O O . GLU A 1 176 ? 18.276 1.905 -22.084 1.00 64.75 176 GLU A O 1
ATOM 1429 N N . ALA A 1 177 ? 16.339 1.654 -20.974 1.00 59.47 177 ALA A N 1
ATOM 1430 C CA . ALA A 1 177 ? 15.768 0.620 -21.832 1.00 59.47 177 ALA A CA 1
ATOM 1431 C C . ALA A 1 177 ? 15.069 1.170 -23.097 1.00 59.47 177 ALA A C 1
ATOM 1433 O O . ALA A 1 177 ? 14.591 0.383 -23.911 1.00 59.47 177 ALA A O 1
ATOM 1434 N N . GLY A 1 178 ? 14.984 2.495 -23.274 1.00 58.28 178 GLY A N 1
ATOM 1435 C CA . GLY A 1 178 ? 14.270 3.130 -24.391 1.00 58.28 178 GLY A CA 1
ATOM 1436 C C . GLY A 1 178 ? 12.739 3.038 -24.304 1.00 58.28 178 GLY A C 1
ATOM 1437 O O . GLY A 1 178 ? 12.053 3.220 -25.308 1.00 58.28 178 GLY A O 1
ATOM 1438 N N . LEU A 1 179 ? 12.192 2.744 -23.124 1.00 65.25 179 LEU A N 1
ATOM 1439 C CA . LEU A 1 179 ? 10.764 2.564 -22.878 1.00 65.25 179 LEU A CA 1
ATOM 1440 C C . LEU A 1 179 ? 10.106 3.897 -22.501 1.00 65.25 179 LEU A C 1
ATOM 1442 O O . LEU A 1 179 ? 10.645 4.694 -21.730 1.00 65.25 179 LEU A O 1
ATOM 1446 N N . TYR A 1 180 ? 8.914 4.137 -23.052 1.00 63.38 180 TYR A N 1
ATOM 1447 C CA . TYR A 1 180 ? 8.158 5.364 -22.816 1.00 63.38 180 TYR A CA 1
ATOM 1448 C C . TYR A 1 180 ? 7.667 5.459 -21.364 1.00 63.38 180 TYR A C 1
ATOM 1450 O O . TYR A 1 180 ? 7.033 4.539 -20.847 1.00 63.38 180 TYR A O 1
ATOM 1458 N N . VAL A 1 181 ? 7.910 6.609 -20.731 1.00 63.69 181 VAL A N 1
ATOM 1459 C CA . VAL A 1 181 ? 7.408 6.947 -19.393 1.00 63.69 181 VAL A CA 1
ATOM 1460 C C . VAL A 1 181 ? 6.212 7.886 -19.544 1.00 63.69 181 VAL A C 1
ATOM 1462 O O . VAL A 1 181 ? 6.352 9.001 -20.044 1.00 63.69 181 VAL A O 1
ATOM 1465 N N . ASN A 1 182 ? 5.027 7.452 -19.106 1.00 66.94 182 ASN A N 1
ATOM 1466 C CA . ASN A 1 182 ? 3.837 8.302 -19.118 1.00 66.94 182 ASN A CA 1
ATOM 1467 C C . ASN A 1 182 ? 3.792 9.191 -17.867 1.00 66.94 182 ASN A C 1
ATOM 1469 O O . ASN A 1 182 ? 3.346 8.772 -16.799 1.00 66.94 182 ASN A O 1
ATOM 1473 N N . GLU A 1 183 ? 4.220 10.441 -18.014 1.00 68.12 183 GLU A N 1
ATOM 1474 C CA . GLU A 1 183 ? 4.284 11.413 -16.915 1.00 68.12 183 GLU A CA 1
ATOM 1475 C C . GLU A 1 183 ? 2.909 11.958 -16.480 1.00 68.12 183 GLU A C 1
ATOM 1477 O O . GLU A 1 183 ? 2.826 12.640 -15.462 1.00 68.12 183 GLU A O 1
ATOM 1482 N N . ARG A 1 184 ? 1.821 11.655 -17.209 1.00 69.25 184 ARG A N 1
ATOM 1483 C CA . ARG A 1 184 ? 0.463 12.161 -16.913 1.00 69.25 184 ARG A CA 1
ATOM 1484 C C . ARG A 1 184 ? -0.301 11.350 -15.864 1.00 69.25 184 ARG A C 1
ATOM 1486 O O . ARG A 1 184 ? -1.353 11.792 -15.413 1.00 69.25 184 ARG A O 1
ATOM 1493 N N . LEU A 1 185 ? 0.185 10.163 -15.514 1.00 65.44 185 LEU A N 1
ATOM 1494 C CA . LEU A 1 185 ? -0.444 9.288 -14.526 1.00 65.44 185 LEU A CA 1
ATOM 1495 C C . LEU A 1 185 ? -0.140 9.763 -13.095 1.00 65.44 185 LEU A C 1
ATOM 1497 O O . LEU A 1 185 ? 0.916 10.348 -12.835 1.00 65.44 185 LEU A O 1
ATOM 1501 N N . LYS A 1 186 ? -1.032 9.466 -12.139 1.00 66.06 186 LYS A N 1
ATOM 1502 C CA . LYS A 1 186 ? -0.735 9.695 -10.714 1.00 66.06 186 LYS A CA 1
ATOM 1503 C C . LYS A 1 186 ? 0.477 8.847 -10.305 1.00 66.06 186 LYS A C 1
ATOM 1505 O O . LYS A 1 186 ? 0.683 7.758 -10.839 1.00 66.06 186 LYS A O 1
ATOM 1510 N N . ASN A 1 187 ? 1.265 9.302 -9.327 1.00 64.44 187 ASN A N 1
ATOM 1511 C CA . ASN A 1 187 ? 2.520 8.634 -8.942 1.00 64.44 187 ASN A CA 1
ATOM 1512 C C . ASN A 1 187 ? 2.361 7.127 -8.657 1.00 64.44 187 ASN A C 1
ATOM 1514 O O . ASN A 1 187 ? 3.218 6.348 -9.060 1.00 64.44 187 ASN A O 1
ATOM 1518 N N . TYR A 1 188 ? 1.261 6.690 -8.027 1.00 62.47 188 TYR A N 1
ATOM 1519 C CA . TYR A 1 188 ? 1.029 5.260 -7.769 1.00 62.47 188 TYR A CA 1
ATOM 1520 C C . TYR A 1 188 ? 0.791 4.449 -9.055 1.00 62.47 188 TYR A C 1
ATOM 1522 O O . TYR A 1 188 ? 1.306 3.340 -9.195 1.00 62.47 188 TYR A O 1
ATOM 1530 N N . GLU A 1 189 ? 0.061 5.005 -10.023 1.00 66.06 189 GLU A N 1
ATOM 1531 C CA . GLU A 1 189 ? -0.190 4.369 -11.321 1.00 66.06 189 GLU A CA 1
ATOM 1532 C C . GLU A 1 189 ? 1.077 4.334 -12.163 1.00 66.06 189 GLU A C 1
ATOM 1534 O O . GLU A 1 189 ? 1.356 3.319 -12.798 1.00 66.06 189 GLU A O 1
ATOM 1539 N N . ARG A 1 190 ? 1.882 5.405 -12.116 1.00 68.56 190 ARG A N 1
ATOM 1540 C CA . ARG A 1 190 ? 3.204 5.437 -12.750 1.00 68.56 190 ARG A CA 1
ATOM 1541 C C . ARG A 1 190 ? 4.090 4.340 -12.202 1.00 68.56 190 ARG A C 1
ATOM 1543 O O . ARG A 1 190 ? 4.659 3.597 -12.983 1.00 68.56 190 ARG A O 1
ATOM 1550 N N . ILE A 1 191 ? 4.155 4.184 -10.882 1.00 66.38 191 ILE A N 1
ATOM 1551 C CA . ILE A 1 191 ? 4.941 3.112 -10.270 1.00 66.38 191 ILE A CA 1
ATOM 1552 C C . ILE A 1 191 ? 4.443 1.742 -10.743 1.00 66.38 191 ILE A C 1
ATOM 1554 O O . ILE A 1 191 ? 5.266 0.915 -11.122 1.00 66.38 191 ILE A O 1
ATOM 1558 N N . ARG A 1 192 ? 3.123 1.506 -10.793 1.00 69.19 192 ARG A N 1
ATOM 1559 C CA . ARG A 1 192 ? 2.547 0.243 -11.289 1.00 69.19 192 ARG A CA 1
ATOM 1560 C C . ARG A 1 192 ? 2.935 -0.034 -12.744 1.00 69.19 192 ARG A C 1
ATOM 1562 O O . ARG A 1 192 ? 3.419 -1.120 -13.049 1.00 69.19 192 ARG A O 1
ATOM 1569 N N . VAL A 1 193 ? 2.729 0.940 -13.628 1.00 68.50 193 VAL A N 1
ATOM 1570 C CA . VAL A 1 193 ? 3.012 0.809 -15.064 1.00 68.50 193 VAL A CA 1
ATOM 1571 C C . VAL A 1 193 ? 4.514 0.688 -15.305 1.00 68.50 193 VAL A C 1
ATOM 1573 O O . VAL A 1 193 ? 4.948 -0.255 -15.957 1.00 68.50 193 VAL A O 1
ATOM 1576 N N . SER A 1 194 ? 5.319 1.584 -14.732 1.00 66.50 194 SER A N 1
ATOM 1577 C CA . SER A 1 194 ? 6.777 1.558 -14.856 1.00 66.50 194 SER A CA 1
ATOM 1578 C C . SER A 1 194 ? 7.370 0.268 -14.282 1.00 66.50 194 SER A C 1
ATOM 1580 O O . SER A 1 194 ? 8.322 -0.253 -14.855 1.00 66.50 194 SER A O 1
ATOM 1582 N N . SER A 1 195 ? 6.785 -0.286 -13.213 1.00 65.44 195 SER A N 1
ATOM 1583 C CA . SER A 1 195 ? 7.131 -1.601 -12.664 1.00 65.44 195 SER A CA 1
ATOM 1584 C C . SER A 1 195 ? 6.862 -2.738 -13.647 1.00 65.44 195 SER A C 1
ATOM 1586 O O . SER A 1 195 ? 7.733 -3.574 -13.862 1.00 65.44 195 SER A O 1
ATOM 1588 N N . GLU A 1 196 ? 5.658 -2.807 -14.217 1.00 67.88 196 GLU A N 1
ATOM 1589 C CA . GLU A 1 196 ? 5.278 -3.896 -15.127 1.00 67.88 196 GLU A CA 1
ATOM 1590 C C . GLU A 1 196 ? 6.119 -3.865 -16.413 1.00 67.88 196 GLU A C 1
ATOM 1592 O O . GLU A 1 196 ? 6.616 -4.891 -16.890 1.00 67.88 196 GLU A O 1
ATOM 1597 N N . THR A 1 197 ? 6.370 -2.658 -16.918 1.00 63.38 197 THR A N 1
ATOM 1598 C CA . THR A 1 197 ? 7.264 -2.396 -18.048 1.00 63.38 197 THR A CA 1
ATOM 1599 C C . THR A 1 197 ? 8.697 -2.840 -17.735 1.00 63.38 197 THR A C 1
ATOM 1601 O O . THR A 1 197 ? 9.284 -3.622 -18.487 1.00 63.38 197 THR A O 1
ATOM 1604 N N . ALA A 1 198 ? 9.240 -2.434 -16.582 1.00 60.12 198 ALA A N 1
ATOM 1605 C CA . ALA A 1 198 ? 10.575 -2.833 -16.148 1.00 60.12 198 ALA A CA 1
ATOM 1606 C C . ALA A 1 198 ? 10.679 -4.342 -15.870 1.00 60.12 198 ALA A C 1
ATOM 1608 O O . ALA A 1 198 ? 11.704 -4.940 -16.187 1.00 60.12 198 ALA A O 1
ATOM 1609 N N . ARG A 1 199 ? 9.631 -4.994 -15.346 1.00 62.75 199 ARG A N 1
ATOM 1610 C CA . ARG A 1 199 ? 9.565 -6.455 -15.162 1.00 62.75 199 ARG A CA 1
ATOM 1611 C C . ARG A 1 199 ? 9.681 -7.184 -16.493 1.00 62.75 199 ARG A C 1
ATOM 1613 O O . ARG A 1 199 ? 10.479 -8.113 -16.606 1.00 62.75 199 ARG A O 1
ATOM 1620 N N . THR A 1 200 ? 8.906 -6.757 -17.488 1.00 62.09 200 THR A N 1
ATOM 1621 C CA . THR A 1 200 ? 8.930 -7.333 -18.837 1.00 62.09 200 THR A CA 1
ATOM 1622 C C . THR A 1 200 ? 10.329 -7.204 -19.430 1.00 62.09 200 THR A C 1
ATOM 1624 O O . THR A 1 200 ? 10.921 -8.201 -19.836 1.00 62.09 200 THR A O 1
ATOM 1627 N N . PHE A 1 201 ? 10.921 -6.012 -19.364 1.00 56.56 201 PHE A N 1
ATOM 1628 C CA . PHE A 1 201 ? 12.278 -5.778 -19.851 1.00 56.56 201 PHE A CA 1
ATOM 1629 C C . PHE A 1 201 ? 13.347 -6.565 -19.077 1.00 56.56 201 PHE A C 1
ATOM 1631 O O . PHE A 1 201 ? 14.181 -7.216 -19.687 1.00 56.56 201 PHE A O 1
ATOM 1638 N N . THR A 1 202 ? 13.314 -6.581 -17.742 1.00 55.50 202 THR A N 1
ATOM 1639 C CA . THR A 1 202 ? 1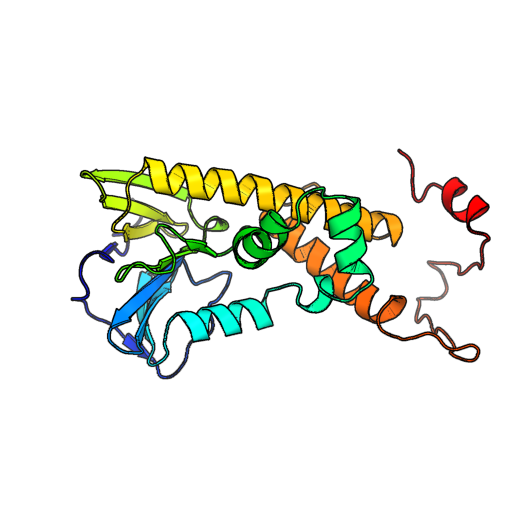4.290 -7.303 -16.898 1.00 55.50 202 THR A CA 1
ATOM 1640 C C . THR A 1 202 ? 14.219 -8.816 -17.128 1.00 55.50 202 THR A C 1
ATOM 1642 O O . THR A 1 202 ? 15.257 -9.479 -17.151 1.00 55.50 202 THR A O 1
ATOM 1645 N N . LYS A 1 203 ? 13.017 -9.363 -17.368 1.00 56.50 203 LYS A N 1
ATOM 1646 C CA . LYS A 1 203 ? 12.819 -10.767 -17.758 1.00 56.50 203 LYS A CA 1
ATOM 1647 C C . LYS A 1 203 ? 13.507 -11.096 -19.087 1.00 56.50 203 LYS A C 1
ATOM 1649 O O . LYS A 1 203 ? 14.128 -12.148 -19.170 1.00 56.50 203 LYS A O 1
ATOM 1654 N N . TYR A 1 204 ? 13.448 -10.198 -20.073 1.00 50.88 204 TYR A N 1
ATOM 1655 C CA . TYR A 1 204 ? 14.046 -10.408 -21.398 1.00 50.88 204 TYR A CA 1
ATOM 1656 C C . TYR A 1 204 ? 15.528 -10.016 -21.502 1.00 50.88 204 TYR A C 1
ATOM 1658 O O . TYR A 1 204 ? 16.271 -10.663 -22.227 1.00 50.88 204 TYR A O 1
ATOM 1666 N N . ALA A 1 205 ? 15.977 -8.976 -20.799 1.00 51.16 205 ALA A N 1
ATOM 1667 C CA . ALA A 1 205 ? 17.296 -8.367 -20.993 1.00 51.16 205 ALA A CA 1
ATOM 1668 C C . ALA A 1 205 ? 18.313 -8.686 -19.884 1.00 51.16 205 ALA A C 1
ATOM 1670 O O . ALA A 1 205 ? 19.515 -8.618 -20.132 1.00 51.16 205 ALA A O 1
ATOM 1671 N N . MET A 1 206 ? 17.867 -8.996 -18.658 1.00 48.78 206 MET A N 1
ATOM 1672 C CA . MET A 1 206 ? 18.759 -9.158 -17.495 1.00 48.78 206 MET A CA 1
ATOM 1673 C C . MET A 1 206 ? 18.723 -10.543 -16.838 1.00 48.78 206 MET A C 1
ATOM 1675 O O . MET A 1 206 ? 19.698 -10.912 -16.184 1.00 48.78 206 MET A O 1
ATOM 1679 N N . LEU A 1 207 ? 17.624 -11.295 -16.962 1.00 46.66 207 LEU A N 1
ATOM 1680 C CA . LEU A 1 207 ? 17.462 -12.603 -16.308 1.00 46.66 207 LEU A CA 1
ATOM 1681 C C . LEU A 1 207 ? 17.806 -13.794 -17.204 1.00 46.66 207 LEU A C 1
ATOM 1683 O O . LEU A 1 207 ? 18.197 -14.841 -16.686 1.00 46.66 207 LEU A O 1
ATOM 1687 N N . GLU A 1 208 ? 17.759 -13.638 -18.525 1.00 48.81 208 GLU A N 1
ATOM 1688 C CA . GLU A 1 208 ? 18.495 -14.552 -19.385 1.00 48.81 208 GLU A CA 1
ATOM 1689 C C . GLU A 1 208 ? 19.973 -14.184 -19.291 1.00 48.81 208 GLU A C 1
ATOM 1691 O O . GLU A 1 208 ? 20.419 -13.136 -19.749 1.00 48.81 208 GLU A O 1
ATOM 1696 N N . SER A 1 209 ? 20.751 -15.047 -18.640 1.00 46.56 209 SER A N 1
ATOM 1697 C CA . SER A 1 209 ? 22.204 -15.018 -18.766 1.00 46.56 209 SER A CA 1
ATOM 1698 C C . SER A 1 209 ? 22.530 -15.290 -20.233 1.00 46.56 209 SER A C 1
ATOM 1700 O O . SER A 1 209 ? 22.669 -16.450 -20.621 1.00 46.56 209 SER A O 1
ATOM 1702 N N . PHE A 1 210 ? 22.577 -14.246 -21.064 1.00 51.09 210 PHE A N 1
ATOM 1703 C CA . PHE A 1 210 ? 22.967 -14.365 -22.461 1.00 51.09 210 PHE A CA 1
ATOM 1704 C C . PHE A 1 210 ? 24.382 -14.931 -22.499 1.00 51.09 210 PHE A C 1
ATOM 1706 O O . PHE A 1 210 ? 25.361 -14.264 -22.161 1.00 51.09 210 PHE A O 1
ATOM 1713 N N . LYS A 1 211 ? 24.479 -16.212 -22.848 1.00 51.38 211 LYS A N 1
ATOM 1714 C CA . LYS A 1 211 ? 25.757 -16.857 -23.120 1.00 51.38 211 LYS A CA 1
ATOM 1715 C C . LYS A 1 211 ? 26.171 -16.500 -24.537 1.00 51.38 211 LYS A C 1
ATOM 1717 O O . LYS A 1 211 ? 25.327 -16.250 -25.396 1.00 51.38 211 LYS A O 1
ATOM 1722 N N . VAL A 1 212 ? 27.476 -16.538 -24.790 1.00 45.12 212 VAL A N 1
ATOM 1723 C CA . VAL A 1 212 ? 28.028 -16.487 -26.148 1.00 45.12 212 VAL A CA 1
ATOM 1724 C C . VAL A 1 212 ? 27.449 -17.677 -26.923 1.00 45.12 212 VAL A C 1
ATOM 1726 O O . VAL A 1 212 ? 27.901 -18.796 -26.700 1.00 45.12 212 VAL A O 1
ATOM 1729 N N . SER A 1 213 ? 26.375 -17.446 -27.696 1.00 51.66 213 SER A N 1
ATOM 1730 C CA . SER A 1 213 ? 25.595 -18.372 -28.563 1.00 51.66 213 SER A CA 1
ATOM 1731 C C . SER A 1 213 ? 24.076 -18.150 -28.498 1.00 51.66 213 SER A C 1
ATOM 1733 O O . SER A 1 213 ? 23.372 -18.610 -29.394 1.00 51.66 213 SER A O 1
ATOM 1735 N N . HIS A 1 214 ? 23.550 -17.468 -27.474 1.00 55.22 214 HIS A N 1
ATOM 1736 C CA . HIS A 1 214 ? 22.118 -17.161 -27.411 1.00 55.22 214 HIS A CA 1
ATOM 1737 C C . HIS A 1 214 ? 21.724 -16.196 -28.537 1.00 55.22 214 HIS A C 1
ATOM 1739 O O . HIS A 1 214 ? 22.432 -15.225 -28.807 1.00 55.22 214 HIS A O 1
ATOM 1745 N N . GLN A 1 215 ? 20.587 -16.463 -29.178 1.00 56.16 215 GLN A N 1
ATOM 1746 C CA . GLN A 1 215 ? 20.027 -15.615 -30.226 1.00 56.16 215 GLN A CA 1
ATOM 1747 C C . GLN A 1 215 ? 18.853 -14.823 -29.657 1.00 56.16 215 GLN A C 1
ATOM 1749 O O . GLN A 1 215 ? 17.908 -15.403 -29.127 1.00 56.16 215 GLN A O 1
ATOM 1754 N N . ALA A 1 216 ? 18.913 -13.498 -29.769 1.00 55.84 216 ALA A N 1
ATOM 1755 C CA . ALA A 1 216 ? 17.773 -12.644 -29.478 1.00 55.84 216 ALA A CA 1
ATOM 1756 C C . ALA A 1 216 ? 16.842 -12.641 -30.698 1.00 55.84 216 ALA A C 1
ATOM 1758 O O . ALA A 1 216 ? 17.232 -12.192 -31.776 1.00 55.84 216 ALA A O 1
ATOM 1759 N N . ALA A 1 217 ? 15.628 -13.164 -30.534 1.00 55.97 217 ALA A N 1
ATOM 1760 C CA . ALA A 1 217 ? 14.583 -13.090 -31.547 1.00 55.97 217 ALA A CA 1
ATOM 1761 C C . ALA A 1 217 ? 13.659 -11.910 -31.228 1.00 55.97 217 ALA A C 1
ATOM 1763 O O . ALA A 1 217 ? 13.114 -11.819 -30.128 1.00 55.97 217 ALA A O 1
ATOM 1764 N N . PHE A 1 218 ? 13.492 -11.010 -32.192 1.00 54.62 218 PHE A N 1
ATOM 1765 C CA . PHE A 1 218 ? 12.601 -9.861 -32.086 1.00 54.62 218 PHE A CA 1
ATOM 1766 C C . PHE A 1 218 ? 11.437 -10.075 -33.044 1.00 54.62 218 PHE A C 1
ATOM 1768 O O . PHE A 1 218 ? 11.630 -10.072 -34.257 1.00 54.62 218 PHE A O 1
ATOM 1775 N N . ASP A 1 219 ? 10.241 -10.275 -32.500 1.00 50.28 219 ASP A N 1
ATOM 1776 C CA . ASP A 1 219 ? 9.029 -10.405 -33.305 1.00 50.28 219 ASP A CA 1
ATOM 1777 C C . ASP A 1 219 ? 8.422 -9.006 -33.488 1.00 50.28 219 ASP A C 1
ATOM 1779 O O . ASP A 1 219 ? 7.942 -8.392 -32.531 1.00 50.28 219 ASP A O 1
ATOM 1783 N N . GLN A 1 220 ? 8.549 -8.436 -34.688 1.00 56.06 220 GLN A N 1
ATOM 1784 C CA . GLN A 1 220 ? 8.108 -7.073 -35.004 1.00 56.06 220 GLN A CA 1
ATOM 1785 C C . GLN A 1 220 ? 7.372 -7.030 -36.347 1.00 56.06 220 GLN A C 1
ATOM 1787 O O . GLN A 1 220 ? 7.694 -7.771 -37.275 1.00 56.06 220 GLN A O 1
ATOM 1792 N N . GLN A 1 221 ? 6.390 -6.126 -36.474 1.00 42.94 221 GLN A N 1
ATOM 1793 C CA . GLN A 1 221 ? 5.752 -5.851 -37.764 1.00 42.94 221 GLN A CA 1
ATOM 1794 C C . GLN A 1 221 ? 6.784 -5.230 -38.738 1.00 42.94 221 GLN A C 1
ATOM 1796 O O . GLN A 1 221 ? 7.417 -4.240 -38.365 1.00 42.94 221 GLN A O 1
ATOM 1801 N N . PRO A 1 222 ? 6.935 -5.741 -39.981 1.00 50.59 222 PRO A N 1
ATOM 1802 C CA . PRO A 1 222 ? 8.091 -5.475 -40.858 1.00 50.59 222 PRO A CA 1
ATOM 1803 C C . PRO A 1 222 ? 8.367 -4.017 -41.260 1.00 50.59 222 PRO A C 1
ATOM 1805 O O . PRO A 1 222 ? 9.389 -3.750 -41.879 1.00 50.59 222 PRO A O 1
ATOM 1808 N N . THR A 1 223 ? 7.453 -3.081 -41.001 1.00 51.41 223 THR A N 1
ATOM 1809 C CA . THR A 1 223 ? 7.488 -1.727 -41.583 1.00 51.41 223 THR A CA 1
ATOM 1810 C C . THR A 1 223 ? 7.576 -0.594 -40.561 1.00 51.41 223 THR A C 1
ATOM 1812 O O . THR A 1 223 ? 7.541 0.566 -40.962 1.00 51.41 223 THR A O 1
ATOM 1815 N N . ALA A 1 224 ? 7.649 -0.887 -39.258 1.00 51.56 224 ALA A N 1
ATOM 1816 C CA . ALA A 1 224 ? 7.609 0.148 -38.216 1.00 51.56 224 ALA A CA 1
ATOM 1817 C C . ALA A 1 224 ? 8.960 0.408 -37.528 1.00 51.56 224 ALA A C 1
ATOM 1819 O O . ALA A 1 224 ? 9.162 1.497 -36.987 1.00 51.56 224 ALA A O 1
ATOM 1820 N N . HIS A 1 225 ? 9.877 -0.563 -37.531 1.00 50.97 225 HIS A N 1
ATOM 1821 C CA . HIS A 1 225 ? 11.074 -0.535 -36.692 1.00 50.97 225 HIS A CA 1
ATOM 1822 C C . HIS A 1 225 ? 12.259 -1.246 -37.360 1.00 50.97 225 HIS A C 1
ATOM 1824 O O . HIS A 1 225 ? 12.080 -2.295 -37.972 1.00 50.97 225 HIS A O 1
ATOM 1830 N N . ASP A 1 226 ? 13.460 -0.684 -37.188 1.00 59.56 226 ASP A N 1
ATOM 1831 C CA . ASP A 1 226 ? 14.734 -1.276 -37.612 1.00 59.56 226 ASP A CA 1
ATOM 1832 C C . ASP A 1 226 ? 15.546 -1.733 -36.392 1.00 59.56 226 ASP A C 1
ATOM 1834 O O . ASP A 1 226 ? 15.497 -1.114 -35.324 1.00 59.56 226 ASP A O 1
ATOM 1838 N N . ILE A 1 227 ? 16.344 -2.790 -36.565 1.00 58.78 227 ILE A N 1
ATOM 1839 C CA . ILE A 1 227 ? 17.257 -3.310 -35.540 1.00 58.78 227 ILE A CA 1
ATOM 1840 C C . ILE A 1 227 ? 18.695 -3.028 -35.975 1.00 58.78 227 ILE A C 1
ATOM 1842 O O . ILE A 1 227 ? 19.115 -3.434 -37.056 1.00 58.78 227 ILE A O 1
ATOM 1846 N N . ALA A 1 228 ? 19.464 -2.362 -35.113 1.00 66.44 228 ALA A N 1
ATOM 1847 C CA . ALA A 1 228 ? 20.873 -2.074 -35.351 1.00 66.44 228 ALA A CA 1
ATOM 1848 C C . ALA A 1 228 ? 21.720 -2.386 -34.113 1.00 66.44 228 ALA A C 1
ATOM 1850 O O . ALA A 1 228 ? 21.408 -1.947 -33.003 1.00 66.44 228 ALA A O 1
ATOM 1851 N N . GLU A 1 229 ? 22.828 -3.097 -34.316 1.00 65.00 229 GLU A N 1
ATOM 1852 C CA . GLU A 1 229 ? 23.876 -3.225 -33.308 1.00 65.00 229 GLU A CA 1
ATOM 1853 C C . GLU A 1 229 ? 24.706 -1.939 -33.284 1.00 65.00 229 GLU A C 1
ATOM 1855 O O . GLU A 1 229 ? 25.164 -1.451 -34.319 1.00 65.00 229 GLU A O 1
ATOM 1860 N N . VAL A 1 230 ? 24.888 -1.359 -32.098 1.00 67.12 230 VAL A N 1
ATOM 1861 C CA . VAL A 1 230 ? 25.598 -0.087 -31.950 1.00 67.12 230 VAL A CA 1
ATOM 1862 C C . VAL A 1 230 ? 26.558 -0.118 -30.773 1.00 67.12 230 VAL A C 1
ATOM 1864 O O . VAL A 1 230 ? 26.252 -0.611 -29.688 1.00 67.12 230 VAL A O 1
ATOM 1867 N N . GLU A 1 231 ? 27.728 0.490 -30.959 1.00 58.34 231 GLU A N 1
ATOM 1868 C CA . GLU A 1 231 ? 28.666 0.693 -29.862 1.00 58.34 231 GLU A CA 1
ATOM 1869 C C . GLU A 1 231 ? 28.079 1.639 -28.800 1.00 58.34 231 GLU A C 1
ATOM 1871 O O . GLU A 1 231 ? 27.428 2.641 -29.111 1.00 58.34 231 GLU A O 1
ATOM 1876 N N . ARG A 1 232 ? 28.404 1.396 -27.523 1.00 50.44 232 ARG A N 1
ATOM 1877 C CA . ARG A 1 232 ? 27.892 2.153 -26.360 1.00 50.44 232 ARG A CA 1
ATOM 1878 C C . ARG A 1 232 ? 27.987 3.680 -26.505 1.00 50.44 232 ARG A C 1
ATOM 1880 O O . ARG A 1 232 ? 27.123 4.412 -26.026 1.00 50.44 232 ARG A O 1
ATOM 1887 N N . LYS A 1 233 ? 29.046 4.178 -27.152 1.00 55.50 233 LYS A N 1
ATOM 1888 C CA . LYS A 1 233 ? 29.271 5.616 -27.390 1.00 55.50 233 LYS A CA 1
ATOM 1889 C C . LYS A 1 233 ? 28.289 6.222 -28.405 1.00 55.50 233 LYS A C 1
ATOM 1891 O O . LYS A 1 233 ? 27.975 7.406 -28.308 1.00 55.50 233 LYS A O 1
ATOM 1896 N N . MET A 1 234 ? 27.803 5.413 -29.345 1.00 54.25 234 MET A N 1
ATOM 1897 C CA . MET A 1 234 ? 26.839 5.796 -30.380 1.00 54.25 234 MET A CA 1
ATOM 1898 C C . MET A 1 234 ? 25.407 5.711 -29.850 1.00 54.25 234 MET A C 1
ATOM 1900 O O . MET A 1 234 ? 24.606 6.599 -30.133 1.00 54.25 234 MET A O 1
ATOM 1904 N N . PHE A 1 235 ? 25.126 4.734 -28.980 1.00 51.88 235 PHE A N 1
ATOM 1905 C CA . PHE A 1 235 ? 23.836 4.597 -28.295 1.00 51.88 235 PHE A CA 1
ATOM 1906 C C . PHE A 1 235 ? 23.457 5.849 -27.484 1.00 51.88 235 PHE A C 1
ATOM 1908 O O . PHE A 1 235 ? 22.327 6.317 -27.525 1.00 51.88 235 PHE A O 1
ATOM 1915 N N . LYS A 1 236 ? 24.427 6.479 -26.807 1.00 48.47 236 LYS A N 1
ATOM 1916 C CA . LYS A 1 236 ? 24.186 7.731 -26.064 1.00 48.47 236 LYS A CA 1
ATOM 1917 C C . LYS A 1 236 ? 23.907 8.951 -26.956 1.00 48.47 236 LYS A C 1
ATOM 1919 O O . LYS A 1 236 ? 23.353 9.934 -26.472 1.00 48.47 236 LYS A O 1
ATOM 1924 N N . LYS A 1 237 ? 24.318 8.930 -28.230 1.00 45.66 237 LYS A N 1
ATOM 1925 C CA . LYS A 1 237 ? 24.184 10.061 -29.170 1.00 45.66 237 LYS A CA 1
ATOM 1926 C C . LYS A 1 237 ? 22.904 10.016 -30.010 1.00 45.66 237 LYS A C 1
ATOM 1928 O O . LYS A 1 237 ? 22.504 11.068 -30.501 1.00 45.66 237 LYS A O 1
ATOM 1933 N N . SER A 1 238 ? 22.251 8.861 -30.152 1.00 47.06 238 SER A N 1
ATOM 1934 C CA . SER A 1 238 ? 21.048 8.680 -30.987 1.00 47.06 238 SER A CA 1
ATOM 1935 C C . SER A 1 238 ? 19.771 9.328 -30.426 1.00 47.06 238 SER A C 1
ATOM 1937 O O . SER A 1 238 ? 18.723 9.262 -31.056 1.00 47.06 238 SER A O 1
ATOM 1939 N N . GLY A 1 239 ? 19.840 10.008 -29.276 1.00 42.72 239 GLY A N 1
ATOM 1940 C CA . GLY A 1 239 ? 18.721 10.783 -28.733 1.00 42.72 239 GLY A CA 1
ATOM 1941 C C . GLY A 1 239 ? 17.765 10.014 -27.817 1.00 42.72 239 GLY A C 1
ATOM 1942 O O . GLY A 1 239 ? 16.863 10.643 -27.277 1.00 42.72 239 GLY A O 1
ATOM 1943 N N . ALA A 1 240 ? 18.001 8.721 -27.555 1.00 44.59 240 ALA A N 1
ATOM 1944 C CA . ALA A 1 240 ? 17.263 7.947 -26.542 1.00 44.59 240 ALA A CA 1
ATOM 1945 C C . ALA A 1 240 ? 17.512 8.436 -25.095 1.00 44.59 240 ALA A C 1
ATOM 1947 O O . ALA A 1 240 ? 16.748 8.138 -24.186 1.00 44.59 240 ALA A O 1
ATOM 1948 N N . LEU A 1 241 ? 18.569 9.232 -24.893 1.00 41.72 241 LEU A N 1
ATOM 1949 C CA . LEU A 1 241 ? 18.958 9.844 -23.622 1.00 41.72 241 LEU A CA 1
ATOM 1950 C C . LEU A 1 241 ? 19.299 11.325 -23.851 1.00 41.72 241 LEU A C 1
ATOM 1952 O O . LEU A 1 241 ? 20.468 11.717 -23.822 1.00 41.72 241 LEU A O 1
ATOM 1956 N N . LYS A 1 242 ? 18.307 12.174 -24.142 1.00 31.50 242 LYS A N 1
ATOM 1957 C CA . LYS A 1 242 ? 18.498 13.629 -24.003 1.00 31.50 242 LYS A CA 1
ATOM 1958 C C . LYS A 1 242 ? 18.162 14.041 -22.565 1.00 31.50 242 LYS A C 1
ATOM 1960 O O . LYS A 1 242 ? 17.149 13.610 -22.029 1.00 31.50 242 LYS A O 1
ATOM 1965 N N . LYS A 1 243 ? 19.113 14.784 -21.988 1.00 35.59 243 LYS A N 1
ATOM 1966 C CA . LYS A 1 243 ? 19.241 15.231 -20.591 1.00 35.59 243 LYS A CA 1
ATOM 1967 C C . LYS A 1 243 ? 17.970 15.804 -19.980 1.00 35.59 243 LYS A C 1
ATOM 1969 O O . LYS A 1 243 ? 17.298 16.574 -20.697 1.00 35.59 243 LYS A O 1
#

Foldseek 3Di:
DQPDAQEAELVDLDDDAAEDADDAQDQQFWFKWWANDVQWIWTATLQNHTHIYNGHPVVNLVRNLVVPPCPVCPPVVNVVLLCVLPVDPVVVVVLSQQQLCAWWWLDPCPDNGIMTGNRVQFPDKDDPDAQWMWTAGPNGHIYIGRHGPVSVVVRNVSSVVSNVSLLVSLVVLCLVVLHDQDPPDDSSVSSVVSSVVSVVCCVQPPPPPDDPPDDDDDDDDPPDDDDDDDDPVVVCVPPSDDD

Solvent-accessible surface area (backbone atoms only — not comparable to full-atom values): 13895 Å² total; per-residue (Å²): 131,85,73,92,54,43,73,44,56,70,75,45,95,73,75,88,56,48,80,38,79,72,74,76,72,41,86,90,42,41,39,36,39,32,54,54,56,92,54,20,16,32,37,30,32,40,85,45,50,43,34,36,25,68,43,35,49,71,58,42,51,50,50,36,40,66,77,68,37,62,67,67,49,65,38,87,63,46,40,48,55,51,48,77,78,36,96,52,79,74,57,59,70,55,31,67,51,23,26,59,42,38,50,43,56,51,46,57,85,85,44,86,82,19,32,32,31,28,57,76,48,48,73,49,74,44,72,77,50,93,44,26,22,36,40,30,28,53,84,52,22,32,40,34,36,72,26,36,58,69,49,44,51,53,43,50,57,51,26,54,53,34,23,49,53,43,35,54,52,36,49,49,53,27,37,79,70,66,44,88,78,69,81,87,51,58,71,49,56,33,37,53,52,39,47,54,54,44,50,56,47,41,57,69,71,65,64,51,80,77,50,101,81,66,79,89,81,82,92,71,69,91,86,81,72,87,89,78,93,70,57,74,79,54,55,58,68,73,56,66,62,70,133

Organism: Limosilactobacillus fermentum (NCBI:txid1613)

pLDDT: mean 71.31, std 16.28, range [31.5, 95.5]

Secondary structure (DSSP, 8-state):
------EEETT-S-S-PEEES-----TTTEEEEEEEETTEEEEEETT--EEEESS-HHHHHHHHHHHHS-GGGGSTTHHHHHHHH-S-HHHHHHHHHHTTS-EEESS-TTSTT-EEEEGGGEEEEEEEETTEEEEEETTS-EEEES--HHHHHHHHHHHHHHHHHHHHHHHHHHHHTTPPP-TTS-HHHHHHHHHHHHHHHHHHHTSS---TT--------TTT-------HHHHTTSSTT--